Protein AF-A6G6G9-F1 (afdb_monomer_lite)

pLDDT: mean 88.29, std 9.62, range [44.59, 98.0]

Radius of gyration: 18.24 Å; chains: 1; bounding box: 46×39×51 Å

Secondary structure (DSSP, 8-state):
---HHHHHHHHHHHHHHT--HHHHHHHHHHHHHHH-GGGGGGGT-TTSHHHHHHHHHHHHHHHHHHHHHHHHHHHHH--TT--HHHHHHHHHHHHHHT-S--SS-TTSGGGGGGHHHHHHHHHHHH--TTS-----HHHHHHHHHHGGG--TTTHHHHHHHHHHHHHHHHHHHHS-HHHHHHHHHHHHHS--SSS---TT-PPPPPPHHHHHHH----EEEEEEETTEEEEEETTS-EEEE-TTS-EEEPPP-

Foldseek 3Di:
DQFPLVVLLVVLLVVLQVFDLLVLLLLQLVLLLVQQQQQCVLVVTSPHPLSSLLSSLLSSLLSVLSNVVVVLLVLLCDPPPDDLLLNLLSLLLSLALSACDALQHCPRGRCLSCLLSSLSSLQSSQQDLQLARPDPVQSLLVSLSSLSSPHPSSQVVSLVLSQQSSQSSNLSSVDDPVQSVVQSSCCRRPRDNHNDPGPDRDGHHDDPVRSVSSHRADKYFNDRPPLKTWIAGPVGWIWIQDNVRDIDTDDDD

Sequence (253 aa):
MRWTLFQRVMQKLVEIRELDPRRDATTYAEQLLARCPALFAELGGATALPAQLAARAIAEDHLREICGLAEHVVALQDRTGHPSNEYLVRLLALAYFSSDHNVVADDAPAGYGMVDDCMTVIAVERLDAAGRLPCTDETMHRVRYMSLALSEDTRPKVERILQRAAGFARACAEASEQSLERVTLELIEGPPERFPLPNGIPLAPIDSDTLHHLSLPPARLLEAEAGALTIAFDDGITLRRSPTGELSERAQA

Organism: NCBI:txid391625

Structure (mmCIF, N/CA/C/O backbone):
data_AF-A6G6G9-F1
#
_entry.id   AF-A6G6G9-F1
#
loop_
_atom_site.group_PDB
_atom_site.id
_atom_site.type_symbol
_atom_site.label_atom_id
_atom_site.label_alt_id
_atom_site.label_comp_id
_atom_site.label_asym_id
_atom_site.label_entity_id
_atom_site.label_seq_id
_atom_site.pdbx_PDB_ins_code
_atom_site.Cartn_x
_atom_site.Cartn_y
_atom_site.Cartn_z
_atom_site.occupancy
_atom_site.B_iso_or_equiv
_atom_site.auth_seq_id
_atom_site.auth_comp_id
_atom_site.auth_asym_id
_atom_site.auth_atom_id
_atom_site.pdbx_PDB_model_num
ATOM 1 N N . MET A 1 1 ? -27.655 13.087 10.985 1.00 46.31 1 MET A N 1
ATOM 2 C CA . MET A 1 1 ? -26.235 13.487 11.083 1.00 46.31 1 MET A CA 1
ATOM 3 C C . MET A 1 1 ? -25.505 12.877 9.900 1.00 46.31 1 MET A C 1
ATOM 5 O O . MET A 1 1 ? -25.656 11.681 9.700 1.00 46.31 1 MET A O 1
ATOM 9 N N . ARG A 1 2 ? -24.812 13.668 9.072 1.00 59.28 2 ARG A N 1
ATOM 10 C CA . ARG A 1 2 ? -23.900 13.121 8.054 1.00 59.28 2 ARG A CA 1
ATOM 11 C C . ARG A 1 2 ? -22.533 12.997 8.719 1.00 59.28 2 ARG A C 1
ATOM 13 O O . ARG A 1 2 ? -22.031 13.984 9.236 1.00 59.28 2 ARG A O 1
ATOM 20 N N . TRP A 1 3 ? -22.015 11.783 8.797 1.00 83.12 3 TRP A N 1
ATOM 21 C CA . TRP A 1 3 ? -20.735 11.483 9.427 1.00 83.12 3 TRP A CA 1
ATOM 22 C C . TRP A 1 3 ? -19.582 11.891 8.497 1.00 83.12 3 TRP A C 1
ATOM 24 O O . TRP A 1 3 ? -19.449 11.330 7.408 1.00 83.12 3 TRP A O 1
ATOM 34 N N . THR A 1 4 ? -18.784 12.879 8.915 1.00 88.00 4 THR A N 1
ATOM 35 C CA . THR A 1 4 ? -17.757 13.559 8.102 1.00 88.00 4 THR A CA 1
ATOM 36 C C . THR A 1 4 ? -16.737 12.594 7.505 1.00 88.00 4 THR A C 1
ATOM 38 O O . THR A 1 4 ? -16.442 12.684 6.314 1.00 88.00 4 THR A O 1
ATOM 41 N N . LEU A 1 5 ? -16.241 11.642 8.306 1.00 89.62 5 LEU A N 1
ATOM 42 C CA . LEU A 1 5 ? -15.275 10.630 7.864 1.00 89.62 5 LEU A CA 1
ATOM 43 C C . LEU A 1 5 ? -15.757 9.892 6.613 1.00 89.62 5 LEU A C 1
ATOM 45 O O . LEU A 1 5 ? -15.087 9.895 5.584 1.00 89.62 5 LEU A O 1
ATOM 49 N N . PHE A 1 6 ? -16.955 9.316 6.667 1.00 90.62 6 PHE A N 1
ATOM 50 C CA . PHE A 1 6 ? -17.470 8.521 5.557 1.00 90.62 6 PHE A CA 1
ATOM 51 C C . PHE A 1 6 ? -17.765 9.372 4.319 1.00 90.62 6 PHE A C 1
ATOM 53 O O . PHE A 1 6 ? -17.632 8.877 3.206 1.00 90.62 6 PHE A O 1
ATOM 60 N N . GLN A 1 7 ? -18.102 10.657 4.474 1.00 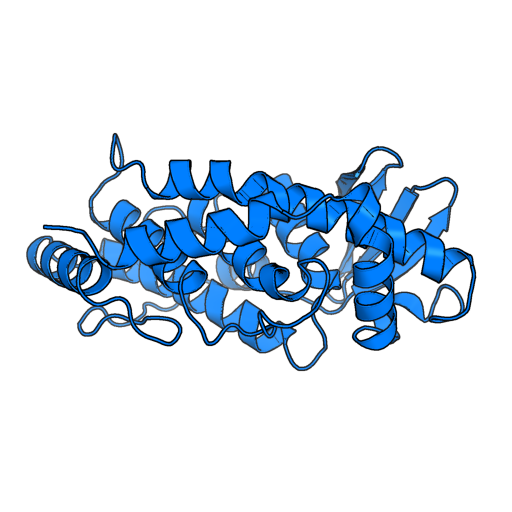89.50 7 GLN A N 1
ATOM 61 C CA . GLN A 1 7 ? -18.226 11.553 3.321 1.00 89.50 7 GLN A CA 1
ATOM 62 C C . GLN A 1 7 ? -16.888 11.742 2.600 1.00 89.50 7 GLN A C 1
ATOM 64 O O . GLN A 1 7 ? -16.855 11.652 1.374 1.00 89.50 7 GLN A O 1
ATOM 69 N N . ARG A 1 8 ? -15.796 11.955 3.348 1.00 90.69 8 ARG A N 1
ATOM 70 C CA . ARG A 1 8 ? -14.448 12.091 2.775 1.00 90.69 8 ARG A CA 1
ATOM 71 C C . ARG A 1 8 ? -13.971 10.789 2.131 1.00 90.69 8 ARG A C 1
ATOM 73 O O . ARG A 1 8 ? -13.497 10.808 1.001 1.00 90.69 8 ARG A O 1
ATOM 80 N N . VAL A 1 9 ? -14.188 9.653 2.796 1.00 91.94 9 VAL A N 1
ATOM 81 C CA . VAL A 1 9 ? -13.896 8.321 2.236 1.00 91.94 9 VAL A CA 1
ATOM 82 C C . VAL A 1 9 ? -14.631 8.118 0.907 1.00 91.94 9 VAL A C 1
ATOM 84 O O . VAL A 1 9 ? -14.021 7.723 -0.081 1.00 91.94 9 VAL A O 1
ATOM 87 N N . MET A 1 10 ? -15.930 8.430 0.851 1.00 91.06 10 MET A N 1
ATOM 88 C CA . MET A 1 10 ? -16.710 8.303 -0.383 1.00 91.06 10 MET A CA 1
ATOM 89 C C . MET A 1 10 ? -16.208 9.224 -1.496 1.00 91.06 10 MET A C 1
ATOM 91 O O . MET A 1 10 ? -16.237 8.819 -2.654 1.00 91.06 10 MET A O 1
ATOM 95 N N . GLN A 1 11 ? -15.749 10.433 -1.167 1.00 90.06 11 GLN A N 1
ATOM 96 C CA . GLN A 1 11 ? -15.163 11.348 -2.145 1.00 90.06 11 GLN A CA 1
ATOM 97 C C . GLN A 1 11 ? -13.888 10.760 -2.761 1.00 90.06 11 GLN A C 1
ATOM 99 O O . GLN A 1 11 ? -13.782 10.705 -3.982 1.00 90.06 11 GLN A O 1
ATOM 104 N N . LYS A 1 12 ? -12.984 10.221 -1.939 1.00 89.56 12 LYS A N 1
ATOM 105 C CA . LYS A 1 12 ? -11.749 9.601 -2.431 1.00 89.56 12 LYS A CA 1
ATOM 106 C C . LYS A 1 12 ? -11.998 8.319 -3.234 1.00 89.56 12 LYS A C 1
ATOM 108 O O . LYS A 1 12 ? -11.351 8.069 -4.245 1.00 89.56 12 LYS A O 1
ATOM 113 N N . LEU A 1 13 ? -13.011 7.533 -2.860 1.00 91.56 13 LEU A N 1
ATOM 114 C CA . LEU A 1 13 ? -13.438 6.373 -3.653 1.00 91.56 13 LEU A CA 1
ATOM 115 C C . LEU A 1 13 ? -13.973 6.752 -5.045 1.00 91.56 1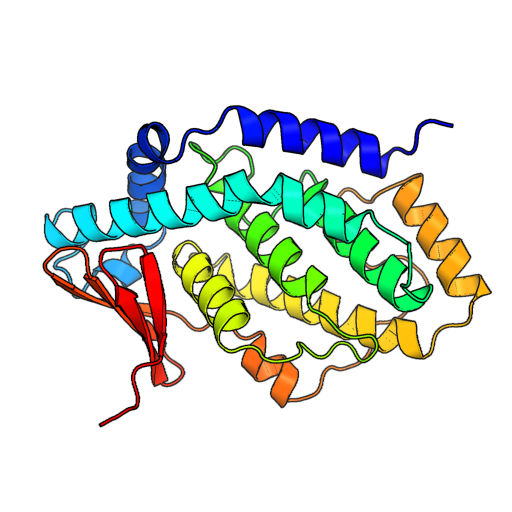3 LEU A C 1
ATOM 117 O O . LEU A 1 13 ? -13.901 5.928 -5.955 1.00 91.56 13 LEU A O 1
ATOM 121 N N . VAL A 1 14 ? -14.528 7.956 -5.233 1.00 90.06 14 VAL A N 1
ATOM 122 C CA . VAL A 1 14 ? -14.935 8.424 -6.570 1.00 90.06 14 VAL A CA 1
ATOM 123 C C . VAL A 1 14 ? -13.713 8.618 -7.461 1.00 90.06 14 VAL A C 1
ATOM 1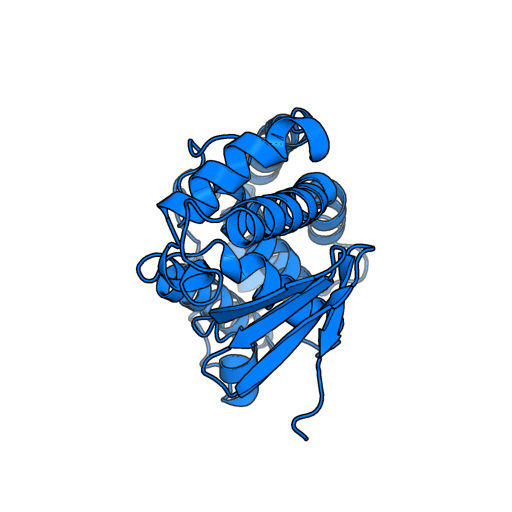25 O O . VAL A 1 14 ? -13.749 8.200 -8.611 1.00 90.06 14 VAL A O 1
ATOM 128 N N . GLU A 1 15 ? -12.624 9.169 -6.930 1.00 86.12 15 GLU A N 1
ATOM 129 C CA . GLU A 1 15 ? -11.377 9.365 -7.681 1.00 86.12 15 GLU A CA 1
ATOM 130 C C . GLU A 1 15 ? -10.770 8.028 -8.126 1.00 86.12 15 GLU A C 1
ATOM 132 O O . GLU A 1 15 ? -10.376 7.883 -9.281 1.00 86.12 15 GLU A O 1
ATOM 137 N N . ILE A 1 16 ? -10.791 7.014 -7.253 1.00 90.62 16 ILE A N 1
ATOM 138 C CA . ILE A 1 16 ? -10.321 5.655 -7.575 1.00 90.62 16 ILE A CA 1
ATOM 139 C C . ILE A 1 16 ? -11.123 5.024 -8.717 1.00 90.62 16 ILE A C 1
ATOM 141 O O . ILE A 1 16 ? -10.557 4.332 -9.558 1.00 90.62 16 ILE A O 1
ATOM 145 N N . ARG A 1 17 ? -12.440 5.255 -8.777 1.00 89.44 17 ARG A N 1
ATOM 146 C CA . ARG A 1 17 ? -13.310 4.668 -9.814 1.00 89.44 17 ARG A CA 1
ATOM 147 C C . ARG A 1 17 ? -13.003 5.157 -11.224 1.00 89.44 17 ARG A C 1
ATOM 149 O O . ARG A 1 17 ? -13.369 4.479 -12.179 1.00 89.44 17 ARG A O 1
ATOM 156 N N . GLU A 1 18 ? -12.374 6.319 -11.351 1.00 90.69 18 GLU A N 1
ATOM 157 C CA . GLU A 1 18 ? -11.985 6.879 -12.644 1.00 90.69 18 GLU A CA 1
ATOM 158 C C . GLU A 1 18 ? -10.671 6.278 -13.171 1.00 90.69 18 GLU A C 1
ATOM 160 O O . GLU A 1 18 ? -10.333 6.480 -14.343 1.00 90.69 18 GLU A O 1
ATOM 165 N N . LEU A 1 19 ? -9.938 5.531 -12.335 1.00 93.31 19 LEU A N 1
ATOM 166 C CA . LEU A 1 19 ? -8.712 4.840 -12.722 1.00 93.31 19 LEU A CA 1
ATOM 167 C C . LEU A 1 19 ? -9.024 3.596 -13.564 1.00 93.31 19 LEU A C 1
ATOM 169 O O . LEU A 1 19 ? -9.936 2.822 -13.279 1.00 93.31 19 LEU A O 1
ATOM 173 N N . ASP A 1 20 ? -8.214 3.381 -14.595 1.00 95.75 20 ASP A N 1
ATOM 174 C CA . ASP A 1 20 ? -8.197 2.163 -15.398 1.00 95.75 20 ASP A CA 1
ATOM 175 C C . ASP A 1 20 ? -6.777 1.577 -15.354 1.00 95.75 20 ASP A C 1
ATOM 177 O O . ASP A 1 20 ? -5.847 2.190 -15.893 1.00 95.75 20 ASP A O 1
ATOM 181 N N . PRO A 1 21 ? -6.579 0.383 -14.758 1.00 95.81 21 PRO A N 1
ATOM 182 C CA . PRO A 1 21 ? -5.247 -0.188 -14.589 1.00 95.81 21 PRO A CA 1
ATOM 183 C C . PRO A 1 21 ? -4.446 -0.323 -15.883 1.00 95.81 21 PRO A C 1
ATOM 185 O O . PRO A 1 21 ? -3.233 -0.155 -15.872 1.00 95.81 21 PRO A O 1
ATOM 188 N N . ARG A 1 22 ? -5.093 -0.601 -17.020 1.00 94.94 22 ARG A N 1
ATOM 189 C CA . ARG A 1 22 ? -4.387 -0.799 -18.295 1.00 94.94 22 ARG A CA 1
ATOM 190 C C . ARG A 1 22 ? -4.022 0.521 -18.955 1.00 94.94 22 ARG A C 1
ATOM 192 O O . ARG A 1 22 ? -2.932 0.629 -19.520 1.00 94.94 22 ARG A O 1
ATOM 199 N N . ARG A 1 23 ? -4.941 1.488 -18.925 1.00 96.00 23 ARG A N 1
ATOM 200 C CA . ARG A 1 23 ? -4.757 2.834 -19.477 1.00 96.00 23 ARG A CA 1
ATOM 201 C C . ARG A 1 23 ? -3.703 3.602 -18.685 1.00 96.00 23 ARG A C 1
ATOM 203 O O . ARG A 1 23 ? -2.824 4.214 -19.285 1.00 96.00 23 ARG A O 1
ATOM 210 N N . ASP A 1 24 ? -3.784 3.534 -17.361 1.00 97.12 24 ASP A N 1
ATOM 211 C CA . ASP A 1 24 ? -3.040 4.412 -16.458 1.00 97.12 24 ASP A CA 1
ATOM 212 C C . ASP A 1 24 ? -1.672 3.828 -16.052 1.00 97.12 24 ASP A C 1
ATOM 214 O O . ASP A 1 24 ? -0.773 4.576 -15.659 1.00 97.12 24 ASP A O 1
ATOM 218 N N . ALA A 1 25 ? -1.450 2.517 -16.246 1.00 97.38 25 ALA A N 1
ATOM 219 C CA . ALA A 1 25 ? -0.184 1.850 -15.921 1.00 97.38 25 ALA A CA 1
ATOM 220 C C . ALA A 1 25 ? 1.044 2.481 -16.585 1.00 97.38 25 ALA A C 1
ATOM 222 O O . ALA A 1 25 ? 2.115 2.476 -15.986 1.00 97.38 25 ALA A O 1
ATOM 223 N N . THR A 1 26 ? 0.931 3.026 -17.801 1.00 97.44 26 THR A N 1
ATOM 224 C CA . THR A 1 26 ? 2.079 3.667 -18.464 1.00 97.44 26 THR A CA 1
ATOM 225 C C . THR A 1 26 ? 2.544 4.902 -17.695 1.00 97.44 26 THR A C 1
ATOM 227 O O . THR A 1 26 ? 3.723 5.009 -17.369 1.00 97.44 26 THR A O 1
ATOM 230 N N . THR A 1 27 ? 1.625 5.803 -17.345 1.00 97.38 27 THR A N 1
ATOM 231 C CA . THR A 1 27 ? 1.954 7.027 -16.602 1.00 97.38 27 THR A CA 1
ATOM 232 C C . THR A 1 27 ? 2.422 6.714 -15.184 1.00 97.38 27 THR A C 1
ATOM 234 O O . THR A 1 27 ? 3.376 7.323 -14.700 1.00 97.38 27 THR A O 1
ATOM 237 N N . TYR A 1 28 ? 1.812 5.725 -14.529 1.00 97.75 28 TYR A N 1
ATOM 238 C CA . TYR A 1 28 ? 2.294 5.242 -13.238 1.00 97.75 28 TYR A CA 1
ATOM 239 C C . TYR A 1 28 ? 3.725 4.686 -13.365 1.00 97.75 28 TYR A C 1
ATOM 241 O O . TYR A 1 28 ? 4.594 5.020 -12.559 1.00 97.75 28 TYR A O 1
ATOM 249 N N . ALA A 1 29 ? 4.008 3.853 -14.372 1.00 97.69 29 ALA A N 1
ATOM 250 C CA . ALA A 1 29 ? 5.327 3.250 -14.569 1.00 97.69 29 ALA A CA 1
ATOM 251 C C . ALA A 1 29 ? 6.426 4.298 -14.792 1.00 97.69 29 ALA A C 1
ATOM 253 O O . ALA A 1 29 ? 7.537 4.136 -14.290 1.00 97.69 29 ALA A O 1
ATOM 254 N N . GLU A 1 30 ? 6.117 5.394 -15.486 1.00 96.88 30 GLU A N 1
ATOM 255 C CA . GLU A 1 30 ? 7.025 6.537 -15.627 1.00 96.88 30 GLU A CA 1
ATOM 256 C C . GLU A 1 30 ? 7.368 7.161 -14.267 1.00 96.88 30 GLU A C 1
ATOM 258 O O . GLU A 1 30 ? 8.541 7.429 -13.997 1.00 96.88 30 GLU A O 1
ATOM 263 N N . GLN A 1 31 ? 6.377 7.333 -13.379 1.00 96.12 31 GLN A N 1
ATOM 264 C CA . GLN A 1 31 ? 6.630 7.794 -12.009 1.00 96.12 31 GLN A CA 1
ATOM 265 C C . GLN A 1 31 ? 7.499 6.801 -11.242 1.00 96.12 31 GLN A C 1
ATOM 267 O O . GLN A 1 31 ? 8.466 7.204 -10.599 1.00 96.12 31 GLN A O 1
ATOM 272 N N . LEU A 1 32 ? 7.200 5.506 -11.345 1.00 96.44 32 LEU A N 1
ATOM 273 C CA . LEU A 1 32 ? 7.948 4.452 -10.668 1.00 96.44 32 LEU A CA 1
ATOM 274 C C . LEU A 1 32 ? 9.430 4.446 -11.084 1.00 96.44 32 LEU A C 1
ATOM 276 O O . LEU A 1 32 ? 10.311 4.445 -10.225 1.00 96.44 32 LEU A O 1
ATOM 280 N N . LEU A 1 33 ? 9.710 4.516 -12.388 1.00 96.88 33 LEU A N 1
ATOM 281 C CA . LEU A 1 33 ? 11.070 4.580 -12.936 1.00 96.88 33 LEU A CA 1
ATOM 282 C C . LEU A 1 33 ? 11.814 5.850 -12.498 1.00 96.88 33 LEU A C 1
ATOM 284 O O . LEU A 1 33 ? 13.005 5.791 -12.193 1.00 96.88 33 LEU A O 1
ATOM 288 N N . ALA A 1 34 ? 11.120 6.991 -12.455 1.00 95.19 34 ALA A N 1
ATOM 289 C CA . ALA A 1 34 ? 11.708 8.271 -12.069 1.00 95.19 34 ALA A CA 1
ATOM 290 C C . ALA A 1 34 ? 11.986 8.370 -10.559 1.00 95.19 34 ALA A C 1
ATOM 292 O O . ALA A 1 34 ? 13.002 8.933 -10.149 1.00 95.19 34 ALA A O 1
ATOM 293 N N . ARG A 1 35 ? 11.084 7.844 -9.725 1.00 94.38 35 ARG A N 1
ATOM 294 C CA . ARG A 1 35 ? 11.139 7.953 -8.257 1.00 94.38 35 ARG A CA 1
ATOM 295 C C . ARG A 1 35 ? 11.967 6.852 -7.604 1.00 94.38 35 ARG A C 1
ATOM 297 O O . ARG A 1 35 ? 12.528 7.086 -6.535 1.00 94.38 35 ARG A O 1
ATOM 304 N N . CYS A 1 36 ? 12.049 5.680 -8.232 1.00 95.69 36 CYS A N 1
ATOM 305 C CA . CYS A 1 36 ? 12.714 4.499 -7.684 1.00 95.69 36 CYS A CA 1
ATOM 306 C C . CYS A 1 36 ? 13.807 3.951 -8.626 1.00 95.69 36 CYS A C 1
ATOM 308 O O . CYS A 1 36 ? 13.802 2.760 -8.933 1.00 95.69 36 CYS A O 1
ATOM 310 N N . PRO A 1 37 ? 14.781 4.761 -9.087 1.00 95.94 37 PRO A N 1
ATOM 311 C CA . PRO A 1 37 ? 15.770 4.313 -10.072 1.00 95.94 37 PRO A CA 1
ATOM 312 C C . PRO A 1 37 ? 16.639 3.147 -9.575 1.00 95.94 37 PRO A C 1
ATOM 314 O O . PRO A 1 37 ? 17.007 2.277 -10.363 1.00 95.94 37 PRO A O 1
ATOM 317 N N . ALA A 1 38 ? 16.927 3.092 -8.269 1.00 95.38 38 ALA A N 1
ATOM 318 C CA . ALA A 1 38 ? 17.706 2.017 -7.655 1.00 95.38 38 ALA A CA 1
ATOM 319 C C . ALA A 1 38 ? 17.039 0.635 -7.794 1.00 95.38 38 ALA A C 1
ATOM 321 O O . ALA A 1 38 ? 17.741 -0.361 -7.956 1.00 95.38 38 ALA A O 1
ATOM 322 N N . LEU A 1 39 ? 15.700 0.576 -7.815 1.00 96.81 39 LEU A N 1
ATOM 323 C CA . LEU A 1 39 ? 14.947 -0.672 -7.980 1.00 96.81 39 LEU A CA 1
ATOM 324 C C . LEU A 1 39 ? 15.263 -1.361 -9.317 1.00 96.81 39 LEU A C 1
ATOM 326 O O . LEU A 1 39 ? 15.293 -2.587 -9.391 1.00 96.81 39 LEU A O 1
ATOM 330 N N . PHE A 1 40 ? 15.516 -0.571 -10.363 1.00 97.44 40 PHE A N 1
ATOM 331 C CA . PHE A 1 40 ? 15.707 -1.036 -11.741 1.00 97.44 40 PHE A CA 1
ATOM 332 C C . PHE A 1 40 ? 17.176 -1.100 -12.173 1.00 97.44 40 PHE A C 1
ATOM 334 O O . PHE A 1 40 ? 17.452 -1.384 -13.340 1.00 97.44 40 PHE A O 1
ATOM 341 N N . ALA A 1 41 ? 18.123 -0.808 -11.276 1.00 96.56 41 ALA A N 1
ATOM 342 C CA . ALA A 1 41 ? 19.538 -0.681 -11.621 1.00 96.56 41 ALA A CA 1
ATOM 343 C C . ALA A 1 41 ? 20.101 -1.955 -12.279 1.00 96.56 41 ALA A C 1
ATOM 345 O O . ALA A 1 41 ? 20.733 -1.876 -13.332 1.00 96.56 41 ALA A O 1
ATOM 346 N N . GLU A 1 42 ? 19.782 -3.124 -11.721 1.00 96.50 42 GLU A N 1
ATOM 347 C CA . GLU A 1 42 ? 20.238 -4.432 -12.220 1.00 96.50 42 GLU A CA 1
ATOM 348 C C . GLU A 1 42 ? 19.611 -4.817 -13.573 1.00 96.50 42 GLU A C 1
ATOM 350 O O . GLU A 1 42 ? 20.173 -5.608 -14.326 1.00 96.50 42 GLU A O 1
ATOM 355 N N . LEU A 1 43 ? 18.482 -4.202 -13.943 1.00 96.12 43 LEU A N 1
ATOM 356 C CA . LEU A 1 43 ? 17.838 -4.387 -15.248 1.00 96.12 43 LEU A CA 1
ATOM 357 C C . LEU A 1 43 ? 18.398 -3.452 -16.336 1.00 96.12 43 LEU A C 1
ATOM 359 O O . LEU A 1 43 ? 17.812 -3.336 -17.414 1.00 96.12 43 LEU A O 1
ATOM 363 N N . GLY A 1 44 ? 19.513 -2.766 -16.063 1.00 94.25 44 GLY A N 1
ATOM 364 C CA . GLY A 1 44 ? 20.119 -1.782 -16.963 1.00 94.25 44 GLY A CA 1
ATOM 365 C C . GLY A 1 44 ? 19.583 -0.356 -16.785 1.00 94.25 44 GLY A C 1
ATOM 366 O O . GLY A 1 44 ? 19.883 0.512 -17.606 1.00 94.25 44 GLY A O 1
ATOM 367 N N . GLY A 1 45 ? 18.816 -0.098 -15.720 1.00 93.00 45 GLY A N 1
ATOM 368 C CA . GLY A 1 45 ? 18.289 1.223 -15.378 1.00 93.00 45 GLY A CA 1
ATOM 369 C C . GLY A 1 45 ? 17.037 1.632 -16.161 1.00 93.00 45 GLY A C 1
ATOM 370 O O . GLY A 1 45 ? 16.514 0.897 -16.994 1.00 93.00 45 GLY A O 1
ATOM 371 N N . ALA A 1 46 ? 16.541 2.842 -15.887 1.00 90.88 46 ALA A N 1
ATOM 372 C CA . ALA A 1 46 ? 15.198 3.277 -16.282 1.00 90.88 46 ALA A CA 1
ATOM 373 C C . ALA A 1 46 ? 14.918 3.323 -17.802 1.00 90.88 46 ALA A C 1
ATOM 375 O O . ALA A 1 46 ? 13.763 3.303 -18.229 1.00 90.88 46 ALA A O 1
ATOM 376 N N . THR A 1 47 ? 15.957 3.401 -18.634 1.00 93.38 47 THR A N 1
ATOM 377 C CA . THR A 1 47 ? 15.832 3.460 -20.100 1.00 93.38 47 THR A CA 1
ATOM 378 C C . THR A 1 47 ? 15.891 2.088 -20.769 1.00 93.38 47 THR A C 1
ATOM 380 O O . THR A 1 47 ? 15.609 1.985 -21.964 1.00 93.38 47 THR A O 1
ATOM 383 N N . ALA A 1 48 ? 16.251 1.036 -20.033 1.00 96.44 48 ALA A N 1
ATOM 384 C CA . ALA A 1 48 ? 16.343 -0.310 -20.570 1.00 96.44 48 ALA A CA 1
ATOM 385 C C . ALA A 1 48 ? 14.946 -0.920 -20.767 1.00 96.44 48 ALA A C 1
ATOM 387 O O . ALA A 1 48 ? 14.067 -0.798 -19.913 1.00 96.44 48 ALA A O 1
ATOM 388 N N . LEU A 1 49 ? 14.748 -1.629 -21.884 1.00 95.50 49 LEU A N 1
ATOM 389 C CA . LEU A 1 49 ? 13.469 -2.274 -22.199 1.00 95.50 49 LEU A CA 1
ATOM 390 C C . LEU A 1 49 ? 12.984 -3.230 -21.084 1.00 95.50 49 LEU A C 1
ATOM 392 O O . LEU A 1 49 ? 11.809 -3.137 -20.727 1.00 95.50 49 LEU A O 1
ATOM 396 N N . PRO A 1 50 ? 13.828 -4.096 -20.479 1.00 96.31 50 PRO A N 1
ATOM 397 C CA . PRO A 1 50 ? 13.395 -4.946 -19.366 1.00 96.31 50 PRO A CA 1
ATOM 398 C C . PRO A 1 50 ? 12.876 -4.148 -18.164 1.00 96.31 50 PRO A C 1
ATOM 400 O O . PRO A 1 50 ? 11.849 -4.508 -17.595 1.00 96.31 50 PRO A O 1
ATOM 403 N N . ALA A 1 51 ? 13.527 -3.031 -17.818 1.00 97.00 51 ALA A N 1
ATOM 404 C CA . ALA A 1 51 ? 13.091 -2.158 -16.732 1.00 97.00 51 ALA A CA 1
ATOM 405 C C . ALA A 1 51 ? 11.734 -1.502 -17.026 1.00 97.00 51 ALA A C 1
ATOM 407 O O . ALA A 1 51 ? 10.863 -1.487 -16.162 1.00 97.00 51 ALA A O 1
ATOM 408 N N . GLN A 1 52 ? 11.519 -1.018 -18.253 1.00 97.06 52 GLN A N 1
ATOM 409 C CA . GLN A 1 52 ? 10.247 -0.410 -18.662 1.00 97.06 52 GLN A CA 1
ATOM 410 C C . GLN A 1 52 ? 9.090 -1.416 -18.647 1.00 97.06 52 GLN A C 1
ATOM 412 O O . GLN A 1 52 ? 7.993 -1.097 -18.184 1.00 97.06 52 GLN A O 1
ATOM 417 N N . LEU A 1 53 ? 9.332 -2.644 -19.118 1.00 96.50 53 LEU A N 1
ATOM 418 C CA . LEU A 1 53 ? 8.341 -3.720 -19.076 1.00 96.50 53 LEU A CA 1
ATOM 419 C C . LEU A 1 53 ? 8.026 -4.138 -17.634 1.00 96.50 53 LEU A C 1
ATOM 421 O O . LEU A 1 53 ? 6.853 -4.290 -17.295 1.00 96.50 53 LEU A O 1
ATOM 425 N N . ALA A 1 54 ? 9.047 -4.269 -16.782 1.00 97.75 54 ALA A N 1
ATOM 426 C CA . ALA A 1 54 ? 8.871 -4.578 -15.366 1.00 97.75 54 ALA A CA 1
ATOM 427 C C . ALA A 1 54 ? 8.095 -3.475 -14.634 1.00 97.75 54 ALA A C 1
ATOM 429 O O . ALA A 1 54 ? 7.129 -3.770 -13.936 1.00 97.75 54 ALA A O 1
ATOM 430 N N . ALA A 1 55 ? 8.460 -2.208 -14.844 1.00 98.00 55 ALA A N 1
ATOM 431 C CA . ALA A 1 55 ? 7.774 -1.068 -14.245 1.00 98.00 55 ALA A CA 1
ATOM 432 C C . ALA A 1 55 ? 6.298 -1.013 -14.646 1.00 98.00 55 ALA A C 1
ATOM 434 O O . ALA A 1 55 ? 5.446 -0.770 -13.798 1.00 98.00 55 ALA A O 1
ATOM 435 N N . ARG A 1 56 ? 5.983 -1.291 -15.918 1.00 97.25 56 ARG A N 1
ATOM 436 C CA . ARG A 1 56 ? 4.598 -1.355 -16.394 1.00 97.25 56 ARG A CA 1
ATOM 437 C C . ARG A 1 56 ? 3.812 -2.504 -15.766 1.00 97.25 56 ARG A C 1
ATOM 439 O O . ARG A 1 56 ? 2.660 -2.295 -15.409 1.00 97.25 56 ARG A O 1
ATOM 446 N N . ALA A 1 57 ? 4.415 -3.684 -15.619 1.00 97.25 57 ALA A N 1
ATOM 447 C CA . ALA A 1 57 ? 3.764 -4.814 -14.958 1.00 97.25 57 ALA A CA 1
ATOM 448 C C . ALA A 1 57 ? 3.469 -4.509 -13.479 1.00 97.25 57 ALA A C 1
ATOM 450 O O . ALA A 1 57 ? 2.343 -4.714 -13.035 1.00 97.25 57 ALA A O 1
ATOM 451 N N . ILE A 1 58 ? 4.444 -3.942 -12.756 1.00 98.00 58 ILE A N 1
ATOM 452 C CA . ILE A 1 58 ? 4.277 -3.503 -11.361 1.00 98.00 58 ILE A CA 1
ATOM 453 C C . ILE A 1 58 ? 3.173 -2.449 -11.260 1.00 98.00 58 ILE A C 1
ATOM 455 O O . ILE A 1 58 ? 2.278 -2.569 -10.432 1.00 98.00 58 ILE A O 1
ATOM 459 N N . ALA A 1 59 ? 3.204 -1.440 -12.130 1.00 97.88 59 ALA A N 1
ATOM 460 C CA . ALA A 1 59 ? 2.203 -0.383 -12.167 1.00 97.88 59 ALA A CA 1
ATOM 461 C C . ALA A 1 59 ? 0.785 -0.921 -12.403 1.00 97.88 59 ALA A C 1
ATOM 463 O O . ALA A 1 59 ? -0.148 -0.511 -11.719 1.00 97.88 59 ALA A O 1
ATOM 464 N N . GLU A 1 60 ? 0.616 -1.846 -13.351 1.00 97.31 60 GLU A N 1
ATOM 465 C CA . GLU A 1 60 ? -0.687 -2.452 -13.629 1.00 97.31 60 GLU A CA 1
ATOM 466 C C . GLU A 1 60 ? -1.189 -3.267 -12.431 1.00 97.31 60 GLU A C 1
ATOM 468 O O . GLU A 1 60 ? -2.355 -3.149 -12.062 1.00 97.31 60 GLU A O 1
ATOM 473 N N . ASP A 1 61 ? -0.319 -4.054 -11.794 1.00 97.31 61 ASP A N 1
ATOM 474 C CA . ASP A 1 61 ? -0.670 -4.834 -10.605 1.00 97.31 61 ASP A CA 1
ATOM 475 C C . ASP A 1 61 ? -1.055 -3.919 -9.429 1.00 97.31 61 ASP A C 1
ATOM 477 O O . ASP A 1 61 ? -2.111 -4.112 -8.828 1.00 97.31 61 ASP A O 1
ATOM 481 N N . HIS A 1 62 ? -0.274 -2.867 -9.163 1.00 97.56 62 HIS A N 1
ATOM 482 C CA . HIS A 1 62 ? -0.581 -1.884 -8.119 1.00 97.56 62 HIS A CA 1
ATOM 483 C C . HIS A 1 62 ? -1.910 -1.177 -8.374 1.00 97.56 62 HIS A C 1
ATOM 485 O O . HIS A 1 62 ? -2.705 -0.996 -7.455 1.00 97.56 62 HIS A O 1
ATOM 491 N N . LEU A 1 63 ? -2.184 -0.796 -9.624 1.00 97.06 63 LEU A N 1
ATOM 492 C CA . LEU A 1 63 ? -3.443 -0.148 -9.968 1.00 97.06 63 LEU A CA 1
ATOM 493 C C . LEU A 1 63 ? -4.641 -1.077 -9.798 1.00 97.06 63 LEU A C 1
ATOM 495 O O . LEU A 1 63 ? -5.708 -0.593 -9.429 1.00 97.06 63 LEU A O 1
ATOM 499 N N . ARG A 1 64 ? -4.494 -2.390 -10.021 1.00 96.00 64 ARG A N 1
ATOM 500 C CA . ARG A 1 64 ? -5.573 -3.344 -9.719 1.00 96.00 64 ARG A CA 1
ATOM 501 C C . ARG A 1 64 ? -5.876 -3.393 -8.223 1.00 96.00 64 ARG A C 1
ATOM 503 O O . ARG A 1 64 ? -7.050 -3.350 -7.871 1.00 96.00 64 ARG A O 1
ATOM 510 N N . GLU A 1 65 ? -4.854 -3.408 -7.371 1.00 94.94 65 GLU A N 1
ATOM 511 C CA . GLU A 1 65 ? -5.031 -3.346 -5.911 1.00 94.94 65 GLU A CA 1
ATOM 512 C C . GLU A 1 65 ? -5.682 -2.019 -5.479 1.00 94.94 65 GLU A C 1
ATOM 514 O O . GLU A 1 65 ? -6.656 -2.013 -4.728 1.00 94.94 65 GLU A O 1
ATOM 519 N N . ILE A 1 66 ? -5.227 -0.885 -6.029 1.00 95.19 66 ILE A N 1
ATOM 520 C CA . ILE A 1 66 ? -5.809 0.441 -5.757 1.00 95.19 66 ILE A CA 1
ATOM 521 C C . ILE A 1 66 ? -7.279 0.495 -6.194 1.00 95.19 66 ILE A C 1
ATOM 523 O O . ILE A 1 66 ? -8.132 0.941 -5.431 1.00 95.19 66 ILE A O 1
ATOM 527 N N . CYS A 1 67 ? -7.610 -0.005 -7.388 1.00 94.62 67 CYS A N 1
ATOM 528 C CA . CYS A 1 67 ? -8.996 -0.079 -7.861 1.00 94.62 67 CYS A CA 1
ATOM 529 C C . CYS A 1 67 ? -9.861 -1.013 -6.995 1.00 94.62 67 CYS A C 1
ATOM 531 O O . CYS A 1 67 ? -11.066 -0.792 -6.865 1.00 94.62 67 CYS A O 1
ATOM 533 N N . GLY A 1 68 ? -9.249 -2.027 -6.377 1.00 92.88 68 GLY A N 1
ATOM 534 C CA . GLY A 1 68 ? -9.882 -2.938 -5.423 1.00 92.88 68 GLY A CA 1
ATOM 535 C C . GLY A 1 68 ? -10.165 -2.324 -4.047 1.00 92.88 68 GLY A C 1
ATOM 536 O O . GLY A 1 68 ? -10.919 -2.907 -3.267 1.00 92.88 68 GLY A O 1
ATOM 537 N N . LEU A 1 69 ? -9.648 -1.126 -3.735 1.00 91.25 69 LEU A N 1
ATOM 538 C CA . LEU A 1 69 ? -9.791 -0.516 -2.404 1.00 91.25 69 LEU A CA 1
ATOM 539 C C . LEU A 1 69 ? -11.232 -0.309 -1.953 1.00 91.25 69 LEU A C 1
ATOM 541 O O . LEU A 1 69 ? -11.490 -0.285 -0.752 1.00 91.25 69 LEU A O 1
ATOM 545 N N . ALA A 1 70 ? -12.181 -0.177 -2.880 1.00 89.62 70 ALA A N 1
ATOM 546 C CA . ALA A 1 70 ? -13.590 -0.063 -2.525 1.00 89.62 70 ALA A CA 1
ATOM 547 C C . ALA A 1 70 ? -14.077 -1.263 -1.691 1.00 89.62 70 ALA A C 1
ATOM 549 O O . ALA A 1 70 ? -14.851 -1.073 -0.754 1.00 89.62 70 ALA A O 1
ATOM 550 N N . GLU A 1 71 ? -13.606 -2.476 -1.989 1.00 90.50 71 GLU A N 1
ATOM 551 C CA . GLU A 1 71 ? -13.982 -3.690 -1.255 1.00 90.50 71 GLU A CA 1
ATOM 552 C C . GLU A 1 71 ? -13.368 -3.703 0.148 1.00 90.50 71 GLU A C 1
ATOM 554 O O . GLU A 1 71 ? -14.071 -3.940 1.133 1.00 90.50 71 GLU A O 1
ATOM 559 N N . HIS A 1 72 ? -12.088 -3.340 0.253 1.00 90.00 72 HIS A N 1
ATOM 560 C CA . HIS A 1 72 ? -11.386 -3.206 1.530 1.00 90.00 72 HIS A CA 1
ATOM 561 C C . HIS A 1 72 ? -12.022 -2.135 2.427 1.00 90.00 72 HIS A C 1
ATOM 563 O O . HIS A 1 72 ? -12.255 -2.351 3.615 1.00 90.00 72 HIS A O 1
ATOM 569 N N . VAL A 1 73 ? -12.395 -0.987 1.856 1.00 89.44 73 VAL A N 1
ATOM 570 C CA . VAL A 1 73 ? -13.090 0.078 2.588 1.00 89.44 73 VAL A CA 1
ATOM 571 C C . VAL A 1 73 ? -14.445 -0.399 3.108 1.00 89.44 73 VAL A C 1
ATOM 573 O O . VAL A 1 73 ? -14.773 -0.119 4.261 1.00 89.44 73 VAL A O 1
ATOM 576 N N . VAL A 1 74 ? -15.221 -1.139 2.311 1.00 87.81 74 VAL A N 1
ATOM 577 C CA . VAL A 1 74 ? -16.491 -1.726 2.775 1.00 87.81 74 VAL A CA 1
ATOM 578 C C . VAL A 1 74 ? -16.249 -2.694 3.937 1.00 87.81 74 VAL A C 1
ATOM 580 O O . VAL A 1 74 ? -16.962 -2.621 4.938 1.00 87.81 74 VAL A O 1
ATOM 583 N N . ALA A 1 75 ? -15.217 -3.536 3.858 1.00 85.56 75 ALA A N 1
ATOM 584 C CA . ALA A 1 75 ? -14.851 -4.446 4.944 1.00 85.56 75 ALA A CA 1
ATOM 585 C C . ALA A 1 75 ? -14.429 -3.702 6.228 1.00 85.56 75 ALA A C 1
ATOM 587 O O . ALA A 1 75 ? -14.760 -4.133 7.332 1.00 85.56 75 ALA A O 1
ATOM 588 N N . LEU A 1 76 ? -13.734 -2.567 6.111 1.00 86.31 76 LEU A N 1
ATOM 589 C CA . LEU A 1 76 ? -13.370 -1.723 7.256 1.00 86.31 76 LEU A CA 1
ATOM 590 C C . LEU A 1 76 ? -14.577 -0.994 7.873 1.00 86.31 76 LEU A C 1
ATOM 592 O O . LEU A 1 76 ? -14.588 -0.746 9.078 1.00 86.31 76 LEU A O 1
ATOM 596 N N . GLN A 1 77 ? -15.576 -0.635 7.062 1.00 86.75 77 GLN A N 1
ATOM 597 C CA . GLN A 1 77 ? -16.808 0.020 7.518 1.00 86.75 77 GLN A CA 1
ATOM 598 C C . GLN A 1 77 ? -17.762 -0.940 8.236 1.00 86.75 77 GLN A C 1
ATOM 600 O O . GLN A 1 77 ? -18.583 -0.488 9.040 1.00 86.75 77 GLN A O 1
ATOM 605 N N . ASP A 1 78 ? -17.680 -2.242 7.954 1.00 83.94 78 ASP A N 1
ATOM 606 C CA . ASP A 1 78 ? -18.535 -3.226 8.603 1.00 83.94 78 ASP A CA 1
ATOM 607 C C . ASP A 1 78 ? -18.161 -3.388 10.081 1.00 83.94 78 ASP A C 1
ATOM 609 O O . ASP A 1 78 ? -17.073 -3.827 10.454 1.00 83.94 78 ASP A O 1
ATOM 613 N N . ARG A 1 79 ? -19.104 -3.020 10.947 1.00 80.31 79 ARG A N 1
ATOM 614 C CA . ARG A 1 79 ? -18.992 -3.189 12.399 1.00 80.31 79 ARG A CA 1
ATOM 615 C C . ARG A 1 79 ? -19.438 -4.584 12.849 1.00 80.31 79 ARG A C 1
ATOM 617 O O . ARG A 1 79 ? -19.194 -4.972 13.992 1.00 80.31 79 ARG A O 1
ATOM 624 N N . THR A 1 80 ? -20.152 -5.320 12.002 1.00 80.81 80 THR A N 1
ATOM 625 C CA . THR A 1 80 ? -20.822 -6.565 12.377 1.00 80.81 80 THR A CA 1
ATOM 626 C C . THR A 1 80 ? -19.799 -7.621 12.777 1.00 80.81 80 THR A C 1
ATOM 628 O O . THR A 1 80 ? -18.905 -7.956 12.014 1.00 80.81 80 THR A O 1
ATOM 631 N N . GLY A 1 81 ? -19.929 -8.163 13.990 1.00 74.88 81 GLY A N 1
ATOM 632 C CA . GLY A 1 81 ? -19.035 -9.215 14.482 1.00 74.88 81 GLY A CA 1
ATOM 633 C C . GLY A 1 81 ? -17.668 -8.736 14.980 1.00 74.88 81 GLY A C 1
ATOM 634 O O . GLY A 1 81 ? -16.901 -9.570 15.450 1.00 74.88 81 GLY A O 1
ATOM 635 N N . HIS A 1 82 ? -17.387 -7.428 14.954 1.00 80.81 82 HIS A N 1
ATOM 636 C CA . HIS A 1 82 ? -16.141 -6.860 15.470 1.00 80.81 82 HIS A CA 1
ATOM 637 C C . HIS A 1 82 ? -16.329 -6.230 16.859 1.00 80.81 82 HIS A C 1
ATOM 639 O O . HIS A 1 82 ? -17.247 -5.422 17.053 1.00 80.81 82 HIS A O 1
ATOM 645 N N . PRO A 1 83 ? -15.466 -6.544 17.842 1.00 85.31 83 PRO A N 1
ATOM 646 C CA . PRO A 1 83 ? -15.443 -5.829 19.110 1.00 85.31 83 PRO A CA 1
ATOM 647 C C . PRO A 1 83 ? -15.020 -4.356 18.927 1.00 85.31 83 PRO A C 1
ATOM 649 O O . PRO A 1 83 ? -14.385 -3.979 17.941 1.00 85.31 83 PRO A O 1
ATOM 652 N N . SER A 1 84 ? -15.386 -3.491 19.881 1.00 86.31 84 SER A N 1
ATOM 653 C CA . SER A 1 84 ? -15.223 -2.029 19.758 1.00 86.31 84 SER A CA 1
ATOM 654 C C . SER A 1 84 ? -13.777 -1.572 19.535 1.00 86.31 84 SER A C 1
ATOM 656 O O . SER A 1 84 ? -13.552 -0.588 18.834 1.00 86.31 84 SER A O 1
ATOM 658 N N . ASN A 1 85 ? -12.798 -2.273 20.112 1.00 86.88 85 ASN A N 1
ATOM 659 C CA . ASN A 1 85 ? -11.375 -1.993 19.910 1.00 86.88 85 ASN A CA 1
ATOM 660 C C . ASN A 1 85 ? -10.940 -2.280 18.464 1.00 86.88 85 ASN A C 1
ATOM 662 O O . ASN A 1 85 ? -10.291 -1.434 17.857 1.00 86.88 85 ASN A O 1
ATOM 666 N N . GLU A 1 86 ? -11.337 -3.417 17.887 1.00 85.94 86 GLU A N 1
ATOM 667 C CA . GLU A 1 86 ? -11.040 -3.753 16.488 1.00 85.94 86 GLU A CA 1
ATOM 668 C C . GLU A 1 86 ? -11.705 -2.768 15.526 1.00 85.94 86 GLU A C 1
ATOM 670 O O . GLU A 1 86 ? -11.072 -2.274 14.594 1.00 85.94 86 GLU A O 1
ATOM 675 N N . TYR A 1 87 ? -12.971 -2.426 15.775 1.00 88.44 87 TYR A N 1
ATOM 676 C CA . TYR A 1 87 ? -13.685 -1.462 14.941 1.00 88.44 87 TYR A CA 1
ATOM 677 C C . TYR A 1 87 ? -13.022 -0.077 14.970 1.00 88.44 87 TYR A C 1
ATOM 679 O O . TYR A 1 87 ? -12.886 0.570 13.933 1.00 88.44 87 TYR A O 1
ATOM 687 N N . LEU A 1 88 ? -12.538 0.364 16.133 1.00 89.38 88 LEU A N 1
ATOM 688 C CA . LEU A 1 88 ? -11.818 1.629 16.245 1.00 89.38 88 LEU A CA 1
ATOM 689 C C . LEU A 1 88 ? -10.514 1.640 15.420 1.00 89.38 88 LEU A C 1
ATOM 691 O O . LEU A 1 88 ? -10.192 2.643 14.781 1.00 89.38 88 LEU A O 1
ATOM 695 N N . VAL A 1 89 ? -9.781 0.527 15.382 1.00 88.62 89 VAL A N 1
ATOM 696 C CA . VAL A 1 89 ? -8.575 0.385 14.546 1.00 88.62 89 VAL A CA 1
ATOM 697 C C . VAL A 1 89 ? -8.921 0.463 13.057 1.00 88.62 89 VAL A C 1
ATOM 699 O O . VAL A 1 89 ? -8.222 1.129 12.295 1.00 88.62 89 VAL A O 1
ATOM 702 N N . ARG A 1 90 ? -10.039 -0.135 12.635 1.00 90.00 90 ARG A N 1
ATOM 703 C CA . ARG A 1 90 ? -10.526 -0.034 11.248 1.00 90.00 90 ARG A CA 1
ATOM 704 C C . ARG A 1 90 ? -10.878 1.405 10.866 1.00 90.00 90 ARG A C 1
ATOM 706 O O . ARG A 1 90 ? -10.500 1.871 9.792 1.00 90.00 90 ARG A O 1
ATOM 713 N N . LEU A 1 91 ? -11.526 2.145 11.769 1.00 89.94 91 LEU A N 1
ATOM 714 C CA . LEU A 1 91 ? -11.803 3.573 11.576 1.00 89.94 91 LEU A CA 1
ATOM 715 C C . LEU A 1 91 ? -10.526 4.413 11.464 1.00 89.94 91 LEU A C 1
ATOM 717 O O . LEU A 1 91 ? -10.525 5.403 10.735 1.00 89.94 91 LEU A O 1
ATOM 721 N N . LEU A 1 92 ? -9.438 4.021 12.135 1.00 88.38 92 LEU A N 1
ATOM 722 C CA . LEU A 1 92 ? -8.143 4.689 12.003 1.00 88.38 92 LEU A CA 1
ATOM 723 C C . LEU A 1 92 ? -7.604 4.604 10.567 1.00 88.38 92 LEU A C 1
ATOM 725 O O . LEU A 1 92 ? -7.142 5.613 10.033 1.00 88.38 92 LEU A O 1
ATOM 729 N N . ALA A 1 93 ? -7.694 3.433 9.930 1.00 89.75 93 ALA A N 1
ATOM 730 C CA . ALA A 1 93 ? -7.292 3.270 8.532 1.00 89.75 93 ALA A CA 1
ATOM 731 C C . ALA A 1 93 ? -8.164 4.092 7.582 1.00 89.75 93 ALA A C 1
ATOM 733 O O . ALA A 1 93 ? -7.638 4.744 6.684 1.00 89.75 93 ALA A O 1
ATOM 734 N N . LEU A 1 94 ? -9.480 4.135 7.813 1.00 91.06 94 LEU A N 1
ATOM 735 C CA . LEU A 1 94 ? -10.379 4.990 7.033 1.00 91.06 94 LEU A CA 1
ATOM 736 C C . LEU A 1 94 ? -10.055 6.477 7.212 1.00 91.06 94 LEU A C 1
ATOM 738 O O . LEU A 1 94 ? -10.116 7.241 6.250 1.00 91.06 94 LEU A O 1
ATOM 742 N N . ALA A 1 95 ? -9.700 6.890 8.430 1.00 89.06 95 ALA A N 1
ATOM 743 C CA . ALA A 1 95 ? -9.296 8.260 8.708 1.00 89.06 95 ALA A CA 1
ATOM 744 C C . ALA A 1 95 ? -7.997 8.617 7.978 1.00 89.06 95 ALA A C 1
ATOM 746 O O . ALA A 1 95 ? -7.932 9.698 7.394 1.00 89.06 95 ALA A O 1
ATOM 747 N N . TYR A 1 96 ? -7.014 7.707 7.949 1.00 88.06 96 TYR A N 1
ATOM 748 C CA . TYR A 1 96 ? -5.805 7.886 7.145 1.00 88.06 96 TYR A CA 1
ATOM 749 C C . TYR A 1 96 ? -6.121 7.995 5.658 1.00 88.06 96 TYR A C 1
ATOM 751 O O . TYR A 1 96 ? -5.773 8.996 5.052 1.00 88.06 96 TYR A O 1
ATOM 759 N N . PHE A 1 97 ? -6.870 7.035 5.116 1.00 89.00 97 PHE A N 1
ATOM 760 C CA . PHE A 1 97 ? -7.288 7.043 3.718 1.00 89.00 97 PHE A CA 1
ATOM 761 C C . PHE A 1 97 ? -7.942 8.378 3.334 1.00 89.00 97 PHE A C 1
ATOM 763 O O . PHE A 1 97 ? -7.677 8.930 2.278 1.00 89.00 97 PHE A O 1
ATOM 770 N N . SER A 1 98 ? -8.764 8.951 4.214 1.00 87.69 98 SER A N 1
ATOM 771 C CA . SER A 1 98 ? -9.457 10.222 3.971 1.00 87.69 98 SER A CA 1
ATOM 772 C C . SER A 1 98 ? -8.634 11.502 4.210 1.00 87.69 98 SER A C 1
ATOM 774 O O . SER A 1 98 ? -9.203 12.594 4.172 1.00 87.69 98 SER A O 1
ATOM 776 N N . SER A 1 99 ? -7.347 11.379 4.543 1.00 83.31 99 SER A N 1
ATOM 777 C CA . SER A 1 99 ? -6.461 12.492 4.898 1.00 83.31 99 SER A CA 1
ATOM 778 C C . SER A 1 99 ? -5.869 13.157 3.653 1.00 83.31 99 SER A C 1
ATOM 780 O O . SER A 1 99 ? -5.449 12.476 2.723 1.00 83.31 99 SER A O 1
ATOM 782 N N . ASP A 1 100 ? -5.756 14.489 3.677 1.00 71.50 100 ASP A N 1
ATOM 783 C CA . ASP A 1 100 ? -5.182 15.291 2.580 1.00 71.50 100 ASP A CA 1
ATOM 784 C C . ASP A 1 100 ? -3.634 15.287 2.568 1.00 71.50 100 ASP A C 1
ATOM 786 O O . ASP A 1 100 ? -3.000 15.859 1.684 1.00 71.50 100 ASP A O 1
ATOM 790 N N . HIS A 1 101 ? -2.999 14.711 3.597 1.00 61.47 101 HIS A N 1
ATOM 791 C CA . HIS A 1 101 ? -1.545 14.742 3.814 1.00 61.47 101 HIS A CA 1
ATOM 792 C C . HIS A 1 101 ? -0.931 13.338 3.828 1.00 61.47 101 HIS A C 1
ATOM 794 O O . HIS A 1 101 ? -0.359 12.914 4.842 1.00 61.47 101 HIS A O 1
ATOM 800 N N . ASN A 1 102 ? -1.056 12.622 2.715 1.00 71.38 102 ASN A N 1
ATOM 801 C CA . ASN A 1 102 ? -0.476 11.290 2.582 1.00 71.38 102 ASN A CA 1
ATOM 802 C C . ASN A 1 102 ? 1.035 11.361 2.348 1.00 71.38 102 ASN A C 1
ATOM 804 O O . ASN A 1 102 ? 1.615 12.419 2.067 1.00 71.38 102 ASN A O 1
ATOM 808 N N . VAL A 1 103 ? 1.713 10.245 2.612 1.00 84.12 103 VAL A N 1
ATOM 809 C CA . VAL A 1 103 ? 3.175 10.168 2.517 1.00 84.12 103 VAL A CA 1
ATOM 810 C C . VAL A 1 103 ? 3.613 10.298 1.067 1.00 84.12 103 VAL A C 1
ATOM 812 O O . VAL A 1 103 ? 4.638 10.936 0.789 1.00 84.12 103 VAL A O 1
ATOM 815 N N . VAL A 1 104 ? 2.843 9.688 0.171 1.00 84.38 104 VAL A N 1
ATOM 816 C CA . VAL A 1 104 ? 2.896 9.953 -1.258 1.00 84.38 104 VAL A CA 1
ATOM 817 C C . VAL A 1 104 ? 1.849 11.022 -1.547 1.00 84.38 104 VAL A C 1
ATOM 819 O O . VAL A 1 104 ? 0.766 11.006 -0.982 1.00 84.38 104 VAL A O 1
ATOM 822 N N . ALA A 1 105 ? 2.198 12.018 -2.354 1.00 81.81 105 ALA A N 1
ATOM 823 C CA . ALA A 1 105 ? 1.271 13.105 -2.632 1.00 81.81 105 ALA A CA 1
ATOM 824 C C . ALA A 1 105 ? 0.117 12.607 -3.520 1.00 81.81 105 ALA A C 1
ATOM 826 O O . ALA A 1 105 ? 0.371 12.007 -4.567 1.00 81.81 105 ALA A O 1
ATOM 827 N N . ASP A 1 106 ? -1.126 12.886 -3.119 1.00 76.50 106 ASP A N 1
ATOM 828 C CA . ASP A 1 106 ? -2.348 12.466 -3.829 1.00 76.50 106 ASP A CA 1
ATOM 829 C C . ASP A 1 106 ? -2.447 13.052 -5.248 1.00 76.50 106 ASP A C 1
ATOM 831 O O . ASP A 1 106 ? -3.105 12.482 -6.114 1.00 76.50 106 ASP A O 1
ATOM 835 N N . ASP A 1 107 ? -1.757 14.165 -5.517 1.00 78.75 107 ASP A N 1
ATOM 836 C CA . ASP A 1 107 ? -1.683 14.783 -6.844 1.00 78.75 107 ASP A CA 1
ATOM 837 C C . ASP A 1 107 ? -0.734 14.052 -7.811 1.00 78.75 107 ASP A C 1
ATOM 839 O O . ASP A 1 107 ? -0.634 14.418 -8.989 1.00 78.75 107 ASP A O 1
ATOM 843 N N . ALA A 1 108 ? -0.048 13.002 -7.347 1.00 83.69 108 ALA A N 1
ATOM 844 C CA . ALA A 1 108 ? 0.751 12.158 -8.212 1.00 83.69 108 ALA A CA 1
ATOM 845 C C . ALA A 1 108 ? -0.149 11.444 -9.240 1.00 83.69 108 ALA A C 1
ATOM 847 O O . ALA A 1 108 ? -1.202 10.898 -8.902 1.00 83.69 108 ALA A O 1
ATOM 848 N N . PRO A 1 109 ? 0.256 11.424 -10.520 1.00 85.69 109 PRO A N 1
ATOM 849 C CA . PRO A 1 109 ? -0.631 11.027 -11.600 1.00 85.69 109 PRO A CA 1
ATOM 850 C C . PRO A 1 109 ? -0.975 9.535 -11.553 1.00 85.69 109 PRO A C 1
ATOM 852 O O . PRO A 1 109 ? -0.230 8.721 -11.003 1.00 85.69 109 PRO A O 1
ATOM 855 N N . ALA A 1 110 ? -2.078 9.181 -12.221 1.00 89.25 110 ALA A N 1
ATOM 856 C CA . ALA A 1 110 ? -2.451 7.796 -12.512 1.00 89.25 110 ALA A CA 1
ATOM 857 C C . ALA A 1 110 ? -2.571 6.904 -11.261 1.00 89.25 110 ALA A C 1
ATOM 859 O O . ALA A 1 110 ? -2.230 5.730 -11.315 1.00 89.25 110 ALA A O 1
ATOM 860 N N . GLY A 1 111 ? -3.008 7.460 -10.126 1.00 88.38 111 GLY A N 1
ATOM 861 C CA . GLY A 1 111 ? -3.207 6.711 -8.880 1.00 88.38 111 GLY A CA 1
ATOM 862 C C . GLY A 1 111 ? -1.930 6.410 -8.088 1.00 88.38 111 GLY A C 1
ATOM 863 O O . GLY A 1 111 ? -2.022 5.811 -7.022 1.00 88.38 111 GLY A O 1
ATOM 864 N N . TYR A 1 112 ? -0.746 6.847 -8.538 1.00 91.69 112 TYR A N 1
ATOM 865 C CA . TYR A 1 112 ? 0.513 6.643 -7.801 1.00 91.69 112 TYR A CA 1
ATOM 866 C C . TYR A 1 112 ? 0.464 7.221 -6.376 1.00 91.69 112 TYR A C 1
ATOM 868 O O . TYR A 1 112 ? 1.053 6.655 -5.458 1.00 91.69 112 TYR A O 1
ATOM 876 N N . GLY A 1 113 ? -0.283 8.312 -6.181 1.00 91.38 113 GLY A N 1
ATOM 877 C CA . GLY A 1 113 ? -0.497 8.942 -4.876 1.00 91.38 113 GLY A CA 1
ATOM 878 C C . GLY A 1 113 ? -1.222 8.070 -3.850 1.00 91.38 113 GLY A C 1
ATOM 879 O O . GLY A 1 113 ? -1.162 8.366 -2.672 1.00 91.38 113 GLY A O 1
ATOM 880 N N . MET A 1 114 ? -1.868 6.981 -4.276 1.00 92.69 114 MET A N 1
ATOM 881 C CA . MET A 1 114 ? -2.719 6.143 -3.421 1.00 92.69 114 MET A CA 1
ATOM 882 C C . MET A 1 114 ? -2.024 4.866 -2.928 1.00 92.69 114 MET A C 1
ATOM 884 O O . MET A 1 114 ? -2.661 3.985 -2.350 1.00 92.69 114 MET A O 1
ATOM 888 N N . VAL A 1 115 ? -0.725 4.707 -3.181 1.00 94.00 115 VAL A N 1
ATOM 889 C CA . VAL A 1 115 ? 0.011 3.481 -2.831 1.00 94.00 115 VAL A CA 1
ATOM 890 C C . VAL A 1 115 ? 0.076 3.269 -1.325 1.00 94.00 115 VAL A C 1
ATOM 892 O O . VAL A 1 115 ? -0.190 2.170 -0.846 1.00 94.00 115 VAL A O 1
ATOM 895 N N . ASP A 1 116 ? 0.444 4.300 -0.571 1.00 92.75 116 ASP A N 1
ATOM 896 C CA . ASP A 1 116 ? 0.580 4.222 0.881 1.00 92.75 116 ASP A CA 1
ATOM 897 C C . ASP A 1 116 ? -0.776 4.094 1.578 1.00 92.75 116 ASP A C 1
ATOM 899 O O . ASP A 1 116 ? -0.891 3.365 2.567 1.00 92.75 116 ASP A O 1
ATOM 903 N N . ASP A 1 117 ? -1.811 4.723 1.025 1.00 91.94 117 ASP A N 1
ATOM 904 C CA . ASP A 1 117 ? -3.205 4.490 1.396 1.00 91.94 117 ASP A CA 1
ATOM 905 C C . ASP A 1 117 ? -3.596 3.023 1.228 1.00 91.94 117 ASP A C 1
ATOM 907 O O . ASP A 1 117 ? -4.091 2.393 2.165 1.00 91.94 117 ASP A O 1
ATOM 911 N N . CYS A 1 118 ? -3.328 2.468 0.044 1.00 93.00 118 CYS A N 1
ATOM 912 C CA . CYS A 1 118 ? -3.645 1.089 -0.295 1.00 93.00 118 CYS A CA 1
ATOM 913 C C . CYS A 1 118 ? -2.945 0.113 0.657 1.00 93.00 118 CYS A C 1
ATOM 915 O O . CYS A 1 118 ? -3.589 -0.739 1.271 1.00 93.00 118 CYS A O 1
ATOM 917 N N . MET A 1 119 ? -1.640 0.307 0.867 1.00 92.75 119 MET A N 1
ATOM 918 C CA . MET A 1 119 ? -0.848 -0.479 1.813 1.00 92.75 119 MET A CA 1
ATOM 919 C C . MET A 1 119 ? -1.401 -0.397 3.237 1.00 92.75 119 MET A C 1
ATOM 921 O O . MET A 1 119 ? -1.491 -1.419 3.917 1.00 92.75 119 MET A O 1
ATOM 925 N N . THR A 1 120 ? -1.778 0.800 3.689 1.00 91.06 120 THR A N 1
ATOM 926 C CA . THR A 1 120 ? -2.296 1.013 5.046 1.00 91.06 120 THR A CA 1
ATOM 927 C C . THR A 1 120 ? -3.653 0.346 5.232 1.00 91.06 120 THR A C 1
ATOM 929 O O . THR A 1 120 ? -3.853 -0.350 6.224 1.00 91.06 120 THR A O 1
ATOM 932 N N . VAL A 1 121 ? -4.568 0.503 4.275 1.00 91.50 121 VAL A N 1
ATOM 933 C CA . VAL A 1 121 ? -5.894 -0.128 4.306 1.00 91.50 121 VAL A CA 1
ATOM 934 C C . VAL A 1 121 ? -5.772 -1.654 4.325 1.00 91.50 121 VAL A C 1
ATOM 936 O O . VAL A 1 121 ? -6.339 -2.288 5.216 1.00 91.50 121 VAL A O 1
ATOM 939 N N . ILE A 1 122 ? -4.976 -2.234 3.418 1.00 89.31 122 ILE A N 1
ATOM 940 C CA . ILE A 1 122 ? -4.767 -3.688 3.327 1.00 89.31 122 ILE A CA 1
ATOM 941 C C . ILE A 1 122 ? -4.139 -4.238 4.614 1.00 89.31 122 ILE A C 1
ATOM 943 O O . ILE A 1 122 ? -4.601 -5.247 5.146 1.00 89.31 122 ILE A O 1
ATOM 947 N N . ALA A 1 123 ? -3.099 -3.581 5.137 1.00 88.06 123 ALA A N 1
ATOM 948 C CA . ALA A 1 123 ? -2.428 -4.034 6.351 1.00 88.06 123 ALA A CA 1
ATOM 949 C C . ALA A 1 123 ? -3.349 -3.940 7.578 1.00 88.06 123 ALA A C 1
ATOM 951 O O . ALA A 1 123 ? -3.458 -4.893 8.348 1.00 88.06 123 ALA A O 1
ATOM 952 N N . VAL A 1 124 ? -4.041 -2.812 7.760 1.00 86.38 124 VAL A N 1
ATOM 953 C CA . VAL A 1 124 ? -4.877 -2.583 8.946 1.00 86.38 124 VAL A CA 1
ATOM 954 C C . VAL A 1 124 ? -6.129 -3.454 8.953 1.00 86.38 124 VAL A C 1
ATOM 956 O O . VAL A 1 124 ? -6.515 -3.918 10.022 1.00 86.38 124 VAL A O 1
ATOM 959 N N . GLU A 1 125 ? -6.729 -3.744 7.795 1.00 86.44 125 GLU A N 1
ATOM 960 C CA . GLU A 1 125 ? -7.852 -4.691 7.699 1.00 86.44 125 GLU A CA 1
ATOM 961 C C . GLU A 1 125 ? -7.525 -6.045 8.341 1.00 86.44 125 GLU A C 1
ATOM 963 O O . GLU A 1 125 ? -8.412 -6.715 8.880 1.00 86.44 125 GLU A O 1
ATOM 968 N N . ARG A 1 126 ? -6.248 -6.439 8.293 1.00 84.31 126 ARG A N 1
ATOM 969 C CA . ARG A 1 126 ? -5.776 -7.723 8.797 1.00 84.31 126 ARG A CA 1
ATOM 970 C C . ARG A 1 126 ? -5.277 -7.675 10.231 1.00 84.31 126 ARG A C 1
ATOM 972 O O . ARG A 1 126 ? -5.137 -8.747 10.797 1.00 84.31 126 ARG A O 1
ATOM 979 N N . LEU A 1 127 ? -5.046 -6.513 10.842 1.00 83.94 127 LEU A N 1
ATOM 980 C CA . LEU A 1 127 ? -4.589 -6.451 12.234 1.00 83.94 127 LEU A CA 1
ATOM 981 C C . LEU A 1 127 ? -5.592 -7.124 13.182 1.00 83.94 127 LEU A C 1
ATOM 983 O O . LEU A 1 127 ? -6.788 -6.834 13.153 1.00 83.94 127 LEU A O 1
ATOM 987 N N . ASP A 1 128 ? -5.089 -8.004 14.047 1.00 80.88 128 ASP A N 1
ATOM 988 C CA . ASP A 1 128 ? -5.871 -8.578 15.137 1.00 80.88 128 ASP A CA 1
ATOM 989 C C . ASP A 1 128 ? -5.997 -7.594 16.315 1.00 80.88 128 ASP A C 1
ATOM 991 O O . ASP A 1 128 ? -5.337 -6.552 16.379 1.00 80.88 128 ASP A O 1
ATOM 995 N N . ALA A 1 129 ? -6.838 -7.938 17.293 1.00 74.06 129 ALA A N 1
ATOM 996 C CA . ALA A 1 129 ? -7.033 -7.130 18.495 1.00 74.06 129 ALA A CA 1
ATOM 997 C C . ALA A 1 129 ? -5.751 -6.912 19.326 1.00 74.06 129 ALA A C 1
ATOM 999 O O . ALA A 1 129 ? -5.696 -5.966 20.106 1.00 74.06 129 ALA A O 1
ATOM 1000 N N . ALA A 1 130 ? -4.729 -7.762 19.186 1.00 75.69 130 ALA A N 1
ATOM 1001 C CA . ALA A 1 130 ? -3.437 -7.603 19.852 1.00 75.69 130 ALA A CA 1
ATOM 1002 C C . ALA A 1 130 ? -2.458 -6.727 19.045 1.00 75.69 130 ALA A C 1
ATOM 1004 O O . ALA A 1 130 ? -1.325 -6.516 19.481 1.00 75.69 130 ALA A O 1
ATOM 1005 N N . GLY A 1 131 ? -2.884 -6.211 17.888 1.00 71.12 131 GLY A N 1
ATOM 1006 C CA . GLY A 1 131 ? -2.047 -5.453 16.964 1.00 71.12 131 GLY A CA 1
ATOM 1007 C C . GLY A 1 131 ? -1.061 -6.316 16.185 1.00 71.12 131 GLY A C 1
ATOM 1008 O O . GLY A 1 131 ? -0.103 -5.781 15.630 1.00 71.12 131 GLY A O 1
ATOM 1009 N N . ARG A 1 132 ? -1.278 -7.634 16.137 1.00 76.75 132 ARG A N 1
ATOM 1010 C CA . ARG A 1 132 ? -0.486 -8.550 15.317 1.00 76.75 132 ARG A CA 1
ATOM 1011 C C . ARG A 1 132 ? -1.112 -8.644 13.939 1.00 76.75 132 ARG A C 1
ATOM 1013 O O . ARG A 1 132 ? -2.331 -8.624 13.793 1.00 76.75 132 ARG A O 1
ATOM 1020 N N . LEU A 1 133 ? -0.278 -8.814 12.926 1.00 70.50 133 LEU A N 1
ATOM 1021 C CA . LEU A 1 133 ? -0.740 -9.247 11.616 1.00 70.50 133 LEU A CA 1
ATOM 1022 C C . LEU A 1 133 ? -0.829 -10.779 11.650 1.00 70.50 133 LEU A C 1
ATOM 1024 O O . LEU A 1 133 ? 0.211 -11.421 11.790 1.00 70.50 133 LEU A O 1
ATOM 1028 N N . PRO A 1 134 ? -2.026 -11.391 11.565 1.00 63.38 134 PRO A N 1
ATOM 1029 C CA . PRO A 1 134 ? -2.157 -12.817 11.341 1.00 63.38 134 PRO A CA 1
ATOM 1030 C C . PRO A 1 134 ? -1.537 -13.098 9.971 1.00 63.38 134 PRO A C 1
ATOM 1032 O O . PRO A 1 134 ? -2.144 -12.848 8.930 1.00 63.38 134 PRO A O 1
ATOM 1035 N N . CYS A 1 135 ? -0.275 -13.529 9.996 1.00 54.53 135 CYS A N 1
ATOM 1036 C CA . CYS A 1 135 ? 0.547 -13.823 8.834 1.00 54.53 135 CYS A CA 1
ATOM 1037 C C . CYS A 1 135 ? -0.136 -14.862 7.950 1.00 54.53 135 CYS A C 1
ATOM 1039 O O . CYS A 1 135 ? 0.010 -16.066 8.139 1.00 54.53 135 CYS A O 1
ATOM 1041 N N . THR A 1 136 ? -0.868 -14.385 6.953 1.00 65.12 136 THR A N 1
ATOM 1042 C CA . THR A 1 136 ? -0.877 -15.076 5.673 1.00 65.12 136 THR A CA 1
ATOM 1043 C C . THR A 1 136 ? 0.267 -14.469 4.880 1.00 65.12 136 THR A C 1
ATOM 1045 O O . THR A 1 136 ? 0.331 -13.244 4.735 1.00 65.12 136 THR A O 1
ATOM 1048 N N . ASP A 1 137 ? 1.182 -15.315 4.407 1.00 71.50 137 ASP A N 1
ATOM 1049 C CA . ASP A 1 137 ? 2.323 -14.897 3.583 1.00 71.50 137 ASP A CA 1
ATOM 1050 C C . ASP A 1 137 ? 1.856 -13.972 2.445 1.00 71.50 137 ASP A C 1
ATOM 1052 O O . ASP A 1 137 ? 2.457 -12.936 2.185 1.00 71.50 137 ASP A O 1
ATOM 1056 N N . GLU A 1 138 ? 0.681 -14.258 1.880 1.00 83.12 138 GLU A N 1
ATOM 1057 C CA . GLU A 1 138 ? 0.061 -13.510 0.786 1.00 83.12 138 GLU A CA 1
ATOM 1058 C C . GLU A 1 138 ? -0.173 -12.018 1.083 1.00 83.12 138 GLU A C 1
ATOM 1060 O O . GLU A 1 138 ? 0.183 -11.171 0.263 1.00 83.12 138 GLU A O 1
ATOM 1065 N N . THR A 1 139 ? -0.733 -11.659 2.247 1.00 83.81 139 THR A N 1
ATOM 1066 C CA . THR A 1 139 ? -0.985 -10.239 2.575 1.00 83.81 139 THR A CA 1
ATOM 1067 C C . THR A 1 139 ? 0.335 -9.485 2.694 1.00 83.81 139 THR A C 1
ATOM 1069 O O . THR A 1 139 ? 0.491 -8.384 2.162 1.00 83.81 139 THR A O 1
ATOM 1072 N N . MET A 1 140 ? 1.310 -10.092 3.370 1.00 84.31 140 MET A N 1
ATOM 1073 C CA . MET A 1 140 ? 2.614 -9.471 3.580 1.00 84.31 140 MET A CA 1
ATOM 1074 C C . MET A 1 140 ? 3.401 -9.357 2.281 1.00 84.31 140 MET A C 1
ATOM 1076 O O . MET A 1 140 ? 4.054 -8.339 2.053 1.00 84.31 140 MET A O 1
ATOM 1080 N N . HIS A 1 141 ? 3.297 -10.352 1.400 1.00 90.31 141 HIS A N 1
ATOM 1081 C CA . HIS A 1 141 ? 3.866 -10.294 0.057 1.00 90.31 141 HIS A CA 1
ATOM 1082 C C . HIS A 1 141 ? 3.245 -9.164 -0.757 1.00 90.31 141 HIS A C 1
ATOM 1084 O O . HIS A 1 141 ? 3.994 -8.429 -1.394 1.00 90.31 141 HIS A O 1
ATOM 1090 N N . ARG A 1 142 ? 1.922 -8.956 -0.688 1.00 91.69 142 ARG A N 1
ATOM 1091 C CA . ARG A 1 142 ? 1.253 -7.822 -1.351 1.00 91.69 142 ARG A CA 1
ATOM 1092 C C . ARG A 1 142 ? 1.734 -6.477 -0.826 1.00 91.69 142 ARG A C 1
ATOM 1094 O O . ARG A 1 142 ? 2.144 -5.641 -1.622 1.00 91.69 142 ARG A O 1
ATOM 1101 N N . VAL A 1 143 ? 1.754 -6.268 0.492 1.00 92.62 143 VAL A N 1
ATOM 1102 C CA . VAL A 1 143 ? 2.237 -5.005 1.085 1.00 92.62 143 VAL A CA 1
ATOM 1103 C C . VAL A 1 143 ? 3.702 -4.754 0.709 1.00 92.62 143 VAL A C 1
ATOM 1105 O O . VAL A 1 143 ? 4.057 -3.647 0.300 1.00 92.62 143 VAL A O 1
ATOM 1108 N N . ARG A 1 144 ? 4.555 -5.785 0.764 1.00 92.88 144 ARG A N 1
ATOM 1109 C CA . ARG A 1 144 ? 5.959 -5.690 0.332 1.00 92.88 144 ARG A CA 1
ATOM 1110 C C . ARG A 1 144 ? 6.087 -5.396 -1.158 1.00 92.88 144 ARG A C 1
ATOM 1112 O O . ARG A 1 144 ? 6.914 -4.573 -1.538 1.00 92.88 144 ARG A O 1
ATOM 1119 N N . TYR A 1 145 ? 5.264 -6.007 -1.998 1.00 96.44 145 TYR A N 1
ATOM 1120 C CA . TYR A 1 145 ? 5.238 -5.732 -3.430 1.00 96.44 145 TYR A CA 1
ATOM 1121 C C . TYR A 1 145 ? 4.793 -4.292 -3.729 1.00 96.44 145 TYR A C 1
ATOM 1123 O O . TYR A 1 145 ? 5.488 -3.578 -4.443 1.00 96.44 145 TYR A O 1
ATOM 1131 N N . MET A 1 146 ? 3.738 -3.802 -3.076 1.00 96.56 146 MET A N 1
ATOM 1132 C CA . MET A 1 146 ? 3.304 -2.402 -3.179 1.00 96.56 146 MET A CA 1
ATOM 1133 C C . MET A 1 146 ? 4.406 -1.418 -2.754 1.00 96.56 146 MET A C 1
ATOM 1135 O O . MET A 1 146 ? 4.570 -0.353 -3.357 1.00 96.56 146 MET A O 1
ATOM 1139 N N . SER A 1 147 ? 5.231 -1.802 -1.771 1.00 96.81 147 SER A N 1
ATOM 1140 C CA . SER A 1 147 ? 6.344 -0.981 -1.276 1.00 96.81 147 SER A CA 1
ATOM 1141 C C . SER A 1 147 ? 7.428 -0.683 -2.320 1.00 96.81 147 SER A C 1
ATOM 1143 O O . SER A 1 147 ? 8.206 0.256 -2.136 1.00 96.81 147 SER A O 1
ATOM 1145 N N . LEU A 1 148 ? 7.449 -1.410 -3.445 1.00 97.50 148 LEU A N 1
ATOM 1146 C CA . LEU A 1 148 ? 8.341 -1.138 -4.576 1.00 97.50 148 LEU A CA 1
ATOM 1147 C C . LEU A 1 148 ? 8.149 0.265 -5.162 1.00 97.50 148 LEU A C 1
ATOM 1149 O O . LEU A 1 148 ? 9.077 0.817 -5.749 1.00 97.50 148 LEU A O 1
ATOM 1153 N N . ALA A 1 149 ? 6.967 0.856 -4.984 1.00 96.75 149 ALA A N 1
ATOM 1154 C CA . ALA A 1 149 ? 6.692 2.224 -5.398 1.00 96.75 149 ALA A CA 1
ATOM 1155 C C . ALA A 1 149 ? 7.165 3.289 -4.396 1.00 96.75 149 ALA A C 1
ATOM 1157 O O . ALA A 1 149 ? 7.049 4.476 -4.693 1.00 96.75 149 ALA A O 1
ATOM 1158 N N . LEU A 1 150 ? 7.727 2.904 -3.248 1.00 95.56 150 LEU A N 1
ATOM 1159 C CA . LEU A 1 150 ? 8.211 3.836 -2.233 1.00 95.56 150 LEU A CA 1
ATOM 1160 C C . LEU A 1 150 ? 9.700 4.148 -2.423 1.00 95.56 150 LEU A C 1
ATOM 1162 O O . LEU A 1 150 ? 10.567 3.264 -2.392 1.00 95.56 150 LEU A O 1
ATOM 1166 N N . SER A 1 151 ? 10.001 5.440 -2.534 1.00 92.44 151 SER A N 1
ATOM 1167 C CA . SER A 1 151 ? 11.368 5.964 -2.510 1.00 92.44 151 SER A CA 1
ATOM 1168 C C . SER A 1 151 ? 12.020 5.795 -1.133 1.00 92.44 151 SER A C 1
ATOM 1170 O O . SER A 1 151 ? 11.345 5.572 -0.126 1.00 92.44 151 SER A O 1
ATOM 1172 N N . GLU A 1 152 ? 13.340 5.976 -1.064 1.00 91.50 152 GLU A N 1
ATOM 1173 C CA . GLU A 1 152 ? 14.095 5.931 0.198 1.00 91.50 152 GLU A CA 1
ATOM 1174 C C . GLU A 1 152 ? 13.571 6.926 1.249 1.00 91.50 152 GLU A C 1
ATOM 1176 O O . GLU A 1 152 ? 13.557 6.615 2.436 1.00 91.50 152 GLU A O 1
ATOM 1181 N N . ASP A 1 153 ? 13.050 8.081 0.821 1.00 92.00 153 ASP A N 1
ATOM 1182 C CA . ASP A 1 153 ? 12.514 9.111 1.721 1.00 92.00 153 ASP A CA 1
ATOM 1183 C C . ASP A 1 153 ? 11.086 8.830 2.216 1.00 92.00 153 ASP A C 1
ATOM 1185 O O . ASP A 1 153 ? 10.669 9.317 3.274 1.00 92.00 153 ASP A O 1
ATOM 1189 N N . THR A 1 154 ? 10.291 8.107 1.424 1.00 92.44 154 THR A N 1
ATOM 1190 C CA . THR A 1 154 ? 8.872 7.843 1.721 1.00 92.44 154 THR A CA 1
ATOM 1191 C C . THR A 1 154 ? 8.694 6.543 2.489 1.00 92.44 154 THR A C 1
ATOM 1193 O O . THR A 1 154 ? 7.899 6.493 3.428 1.00 92.44 154 THR A O 1
ATOM 1196 N N . ARG A 1 155 ? 9.504 5.526 2.189 1.00 94.19 155 ARG A N 1
ATOM 1197 C CA . ARG A 1 155 ? 9.424 4.199 2.809 1.00 94.19 155 ARG A CA 1
ATOM 1198 C C . ARG A 1 155 ? 9.457 4.222 4.347 1.00 94.19 155 ARG A C 1
ATOM 1200 O O . ARG A 1 155 ? 8.516 3.700 4.944 1.00 94.19 155 ARG A O 1
ATOM 1207 N N . PRO A 1 156 ? 10.389 4.928 5.026 1.00 93.94 156 PRO A N 1
ATOM 1208 C CA . PRO A 1 156 ? 10.406 4.990 6.493 1.00 93.94 156 PRO A CA 1
ATOM 1209 C C . PRO A 1 156 ? 9.219 5.758 7.093 1.00 93.94 156 PRO A C 1
ATOM 1211 O O . PRO A 1 156 ? 8.960 5.693 8.296 1.00 93.94 156 PRO A O 1
ATOM 1214 N N . LYS A 1 157 ? 8.510 6.571 6.301 1.00 93.44 157 LYS A N 1
ATOM 1215 C CA . LYS A 1 157 ? 7.296 7.264 6.754 1.00 93.44 157 LYS A CA 1
ATOM 1216 C C . LYS A 1 157 ? 6.101 6.312 6.723 1.00 93.44 157 LYS A C 1
ATOM 1218 O O . LYS A 1 157 ? 5.384 6.261 7.718 1.00 93.44 157 LYS A O 1
ATOM 1223 N N . VAL A 1 158 ? 5.946 5.534 5.647 1.00 92.56 158 VAL A N 1
ATOM 1224 C CA . VAL A 1 158 ? 4.904 4.496 5.541 1.00 92.56 158 VAL A CA 1
ATOM 1225 C C . VAL A 1 158 ? 5.112 3.414 6.599 1.00 92.56 158 VAL A C 1
ATOM 1227 O O . VAL A 1 158 ? 4.184 3.093 7.333 1.00 92.56 158 VAL A O 1
ATOM 1230 N N . GLU A 1 159 ? 6.342 2.927 6.776 1.00 92.56 159 GLU A N 1
ATOM 1231 C CA . GLU A 1 159 ? 6.658 1.932 7.809 1.00 92.56 159 GLU A CA 1
ATOM 1232 C C . GLU A 1 159 ? 6.250 2.418 9.212 1.00 92.56 159 GLU A C 1
ATOM 1234 O O . GLU A 1 159 ? 5.570 1.709 9.954 1.00 92.56 159 GLU A O 1
ATOM 1239 N N . ARG A 1 160 ? 6.558 3.677 9.554 1.00 91.62 160 ARG A N 1
ATOM 1240 C CA . ARG A 1 160 ? 6.120 4.275 10.827 1.00 91.62 160 ARG A CA 1
ATOM 1241 C C . ARG A 1 160 ? 4.603 4.368 10.954 1.00 91.62 160 ARG A C 1
ATOM 1243 O O . ARG A 1 160 ? 4.096 4.259 12.064 1.00 91.62 160 ARG A O 1
ATOM 1250 N N . ILE A 1 161 ? 3.875 4.605 9.868 1.00 89.81 161 ILE A N 1
ATOM 1251 C CA . ILE A 1 161 ? 2.407 4.639 9.880 1.00 89.81 161 ILE A CA 1
ATOM 1252 C C . ILE A 1 161 ? 1.849 3.260 10.225 1.00 89.81 161 ILE A C 1
ATOM 1254 O O . ILE A 1 161 ? 1.045 3.148 11.152 1.00 89.81 161 ILE A O 1
ATOM 1258 N N . LEU A 1 162 ? 2.348 2.212 9.569 1.00 90.38 162 LEU A N 1
ATOM 1259 C CA . LEU A 1 162 ? 1.931 0.838 9.840 1.00 90.38 162 LEU A CA 1
ATOM 1260 C C . LEU A 1 162 ? 2.270 0.416 11.279 1.00 90.38 162 LEU A C 1
ATOM 1262 O O . LEU A 1 162 ? 1.422 -0.124 11.989 1.00 90.38 162 LEU A O 1
ATOM 1266 N N . GLN A 1 163 ? 3.476 0.742 11.754 1.00 91.19 163 GLN A N 1
ATOM 1267 C CA . GLN A 1 163 ? 3.897 0.482 13.137 1.00 91.19 163 GLN A CA 1
ATOM 1268 C C . GLN A 1 163 ? 3.026 1.226 14.158 1.00 91.19 163 GLN A C 1
ATOM 1270 O O . GLN A 1 163 ? 2.671 0.667 15.197 1.00 91.19 163 GLN A O 1
ATOM 1275 N N . ARG A 1 164 ? 2.642 2.479 13.874 1.00 90.00 164 ARG A N 1
ATOM 1276 C CA . ARG A 1 164 ? 1.719 3.241 14.729 1.00 90.00 164 ARG A CA 1
ATOM 1277 C C . ARG A 1 164 ? 0.324 2.626 14.732 1.00 90.00 164 ARG A C 1
ATOM 1279 O O . ARG A 1 164 ? -0.285 2.586 15.795 1.00 90.00 164 ARG A O 1
ATOM 1286 N N . ALA A 1 165 ? -0.171 2.134 13.597 1.00 89.06 165 ALA A N 1
ATOM 1287 C CA . ALA A 1 165 ? -1.459 1.449 13.538 1.00 89.06 165 ALA A CA 1
ATOM 1288 C C . ALA A 1 165 ? -1.457 0.165 14.389 1.00 89.06 165 ALA A C 1
ATOM 1290 O O . ALA A 1 165 ? -2.362 -0.028 15.200 1.00 89.06 165 ALA A O 1
ATOM 1291 N N . ALA A 1 166 ? -0.402 -0.650 14.298 1.00 90.00 166 ALA A N 1
ATOM 1292 C CA . ALA A 1 166 ? -0.237 -1.843 15.132 1.00 90.00 166 ALA A CA 1
ATOM 1293 C C . ALA A 1 166 ? -0.117 -1.508 16.632 1.00 90.00 166 ALA A C 1
ATOM 1295 O O . ALA A 1 166 ? -0.806 -2.097 17.467 1.00 90.00 166 ALA A O 1
ATOM 1296 N N . GLY A 1 167 ? 0.691 -0.504 16.989 1.00 90.62 167 GLY A N 1
ATOM 1297 C CA . GLY A 1 167 ? 0.811 -0.041 18.376 1.00 90.62 167 GLY A CA 1
ATOM 1298 C C . GLY A 1 167 ? -0.495 0.539 18.931 1.00 90.62 167 GLY A C 1
ATOM 1299 O O . GLY A 1 167 ? -0.785 0.394 20.120 1.00 90.62 167 GLY A O 1
ATOM 1300 N N . PHE A 1 168 ? -1.305 1.169 18.077 1.00 90.12 168 PHE A N 1
ATOM 1301 C CA . PHE A 1 168 ? -2.625 1.674 18.442 1.00 90.12 168 PHE A CA 1
ATOM 1302 C C . PHE A 1 168 ? -3.623 0.536 18.649 1.00 90.12 168 PHE A C 1
ATOM 1304 O O . PHE A 1 168 ? -4.359 0.554 19.634 1.00 90.12 168 PHE A O 1
ATOM 1311 N N . ALA A 1 169 ? -3.609 -0.480 17.785 1.00 90.12 169 ALA A N 1
ATOM 1312 C CA . ALA A 1 169 ? -4.435 -1.671 17.943 1.00 90.12 169 ALA A CA 1
ATOM 1313 C C . ALA A 1 169 ? -4.174 -2.372 19.277 1.00 90.12 169 ALA A C 1
ATOM 1315 O O . ALA A 1 169 ? -5.106 -2.604 20.048 1.00 90.12 169 ALA A O 1
ATOM 1316 N N . ARG A 1 170 ? -2.897 -2.575 19.612 1.00 89.94 170 ARG A N 1
ATOM 1317 C CA . ARG A 1 170 ? -2.498 -3.134 20.905 1.00 89.94 170 ARG A CA 1
ATOM 1318 C C . ARG A 1 170 ? -2.959 -2.273 22.084 1.00 89.94 170 ARG A C 1
ATOM 1320 O O . ARG A 1 170 ? -3.460 -2.807 23.067 1.00 89.94 170 ARG A O 1
ATOM 1327 N N . ALA A 1 171 ? -2.839 -0.950 21.989 1.00 89.25 171 ALA A N 1
ATOM 1328 C CA . ALA A 1 171 ? -3.308 -0.052 23.042 1.00 89.25 171 ALA A CA 1
ATOM 1329 C C . ALA A 1 171 ? -4.836 -0.074 23.218 1.00 89.25 171 ALA A C 1
ATOM 1331 O O . ALA A 1 171 ? -5.336 0.041 24.337 1.00 89.25 171 ALA A O 1
ATOM 1332 N N . CYS A 1 172 ? -5.591 -0.258 22.131 1.00 89.69 172 CYS A N 1
ATOM 1333 C CA . CYS A 1 172 ? -7.047 -0.366 22.188 1.00 89.69 172 CYS A CA 1
ATOM 1334 C C . CYS A 1 172 ? -7.514 -1.626 22.929 1.00 89.69 172 CYS A C 1
ATOM 1336 O O . CYS A 1 172 ? -8.606 -1.609 23.491 1.00 89.69 172 CYS A O 1
ATOM 1338 N N . ALA A 1 173 ? -6.708 -2.693 22.970 1.00 87.25 173 ALA A N 1
ATOM 1339 C CA . ALA A 1 173 ? -7.020 -3.906 23.728 1.00 87.25 173 ALA A CA 1
ATOM 1340 C C . ALA A 1 173 ? -7.099 -3.672 25.246 1.00 87.25 173 ALA A C 1
ATOM 1342 O O . ALA A 1 173 ? -7.819 -4.382 25.943 1.00 87.25 173 ALA A O 1
ATOM 1343 N N . GLU A 1 174 ? -6.370 -2.677 25.755 1.00 87.00 174 GLU A N 1
ATOM 1344 C CA . GLU A 1 174 ? -6.304 -2.341 27.183 1.00 87.00 174 GLU A CA 1
ATOM 1345 C C . GLU A 1 174 ? -7.177 -1.124 27.544 1.00 87.00 174 GLU A C 1
ATOM 1347 O O . GLU A 1 174 ? -7.302 -0.757 28.715 1.00 87.00 174 GLU A O 1
ATOM 1352 N N . ALA A 1 175 ? -7.785 -0.475 26.549 1.00 88.38 175 ALA A N 1
ATOM 1353 C CA . ALA A 1 175 ? -8.573 0.732 26.744 1.00 88.38 175 ALA A CA 1
ATOM 1354 C C . ALA A 1 175 ? -9.979 0.427 27.287 1.00 88.38 175 ALA A C 1
ATOM 1356 O O . ALA A 1 175 ? -10.618 -0.560 26.929 1.00 88.38 175 ALA A O 1
ATOM 1357 N N . SER A 1 176 ? -10.496 1.329 28.127 1.00 90.19 176 SER A N 1
ATOM 1358 C CA . SER A 1 176 ? -11.880 1.239 28.607 1.00 90.19 176 SER A CA 1
ATOM 1359 C C . SER A 1 176 ? -12.889 1.463 27.473 1.00 90.19 176 SER A C 1
ATOM 1361 O O . SER A 1 176 ? -12.638 2.272 26.577 1.00 90.19 176 SER A O 1
ATOM 1363 N N . GLU A 1 177 ? -14.064 0.832 27.551 1.00 90.06 177 GLU A N 1
ATOM 1364 C CA . GLU A 1 177 ? -15.143 1.021 26.566 1.00 90.06 177 GLU A CA 1
ATOM 1365 C C . GLU A 1 177 ? -15.526 2.496 26.388 1.00 90.06 177 GLU A C 1
ATOM 1367 O O . GLU A 1 177 ? -15.687 2.958 25.261 1.00 90.06 177 GLU A O 1
ATOM 1372 N N . GLN A 1 178 ? -15.575 3.263 27.481 1.00 89.31 178 GLN A N 1
ATOM 1373 C CA . GLN A 1 178 ? -15.868 4.696 27.440 1.00 89.31 178 GLN A CA 1
ATOM 1374 C C . GLN A 1 178 ? -14.808 5.482 26.649 1.00 89.31 178 GLN A C 1
ATOM 1376 O O . GLN A 1 178 ? -15.140 6.403 25.899 1.00 89.31 178 GLN A O 1
ATOM 1381 N N . SER A 1 179 ? -13.528 5.125 26.795 1.00 89.19 179 SER A N 1
ATOM 1382 C CA . SER A 1 179 ? -12.445 5.729 26.010 1.00 89.19 179 SER A CA 1
ATOM 1383 C C . SER A 1 179 ? -12.571 5.377 24.530 1.00 89.19 179 SER A C 1
ATOM 1385 O O . SER A 1 179 ? -12.428 6.263 23.688 1.00 89.19 179 SER A O 1
ATOM 1387 N N . LEU A 1 180 ? -12.853 4.107 24.221 1.00 89.81 180 LEU A N 1
ATOM 1388 C CA . LEU A 1 180 ? -13.021 3.620 22.851 1.00 89.81 180 LEU A CA 1
ATOM 1389 C C . LEU A 1 180 ? -14.200 4.309 22.151 1.00 89.81 180 LEU A C 1
ATOM 1391 O O . LEU A 1 180 ? -14.061 4.754 21.013 1.00 89.81 180 LEU A O 1
ATOM 1395 N N . GLU A 1 181 ? -15.339 4.446 22.833 1.00 89.19 181 GLU A N 1
ATOM 1396 C CA . GLU A 1 181 ? -16.531 5.115 22.304 1.00 89.19 181 GLU A CA 1
ATOM 1397 C C . GLU A 1 181 ? -16.277 6.603 22.044 1.00 89.19 181 GLU A C 1
ATOM 1399 O O . GLU A 1 181 ? -16.557 7.092 20.948 1.00 89.19 181 GLU A O 1
ATOM 1404 N N . ARG A 1 182 ? -15.674 7.313 23.008 1.00 89.44 182 ARG A N 1
ATOM 1405 C CA . ARG A 1 182 ? -15.319 8.730 22.845 1.00 89.44 182 ARG A CA 1
ATOM 1406 C C . ARG A 1 182 ? -14.428 8.943 21.623 1.00 89.44 182 ARG A C 1
ATOM 1408 O O . ARG A 1 182 ? -14.725 9.786 20.784 1.00 89.44 182 ARG A O 1
ATOM 1415 N N . VAL A 1 183 ? -13.357 8.162 21.513 1.00 89.25 183 VAL A N 1
ATOM 1416 C CA . VAL A 1 183 ? -12.399 8.268 20.407 1.00 89.25 183 VAL A CA 1
ATOM 1417 C C . VAL A 1 183 ? -13.040 7.897 19.064 1.00 89.25 183 VAL A C 1
ATOM 1419 O O . VAL A 1 183 ? -12.769 8.536 18.049 1.00 89.25 183 VAL A O 1
ATOM 1422 N N . THR A 1 184 ? -13.922 6.898 19.055 1.00 89.81 184 THR A N 1
ATOM 1423 C CA . THR A 1 184 ? -14.696 6.515 17.866 1.00 89.81 184 THR A CA 1
ATOM 1424 C C . THR A 1 184 ? -15.537 7.684 17.357 1.00 89.81 184 THR A C 1
ATOM 1426 O O . THR A 1 184 ? -15.498 7.997 16.167 1.00 89.81 184 THR A O 1
ATOM 1429 N N . LEU A 1 185 ? -16.269 8.356 18.250 1.00 88.56 185 LEU A N 1
ATOM 1430 C CA . LEU A 1 185 ? -17.078 9.523 17.895 1.00 88.56 185 LEU A CA 1
ATOM 1431 C C . LEU A 1 185 ? -16.207 10.675 17.382 1.00 88.56 185 LEU A C 1
ATOM 1433 O O . LEU A 1 185 ? -16.518 11.243 16.338 1.00 88.56 185 LEU A O 1
ATOM 1437 N N . GLU A 1 186 ? -15.083 10.957 18.049 1.00 87.62 186 GLU A N 1
ATOM 1438 C CA . GLU A 1 186 ? -14.124 11.986 17.620 1.00 87.62 186 GLU A CA 1
ATOM 1439 C C . GLU A 1 186 ? -13.627 11.743 16.183 1.00 87.62 186 GLU A C 1
ATOM 1441 O O . GLU A 1 186 ? -13.651 12.663 15.365 1.00 87.62 186 GLU A O 1
ATOM 1446 N N . LEU A 1 187 ? -13.245 10.507 15.840 1.00 88.00 187 LEU A N 1
ATOM 1447 C CA . LEU A 1 187 ? -12.789 10.159 14.487 1.00 88.00 187 LEU A CA 1
ATOM 1448 C C . LEU A 1 187 ? -13.894 10.279 13.432 1.00 88.00 187 LEU A C 1
ATOM 1450 O O . LEU A 1 187 ? -13.631 10.726 12.316 1.00 88.00 187 LEU A O 1
ATOM 1454 N N . ILE A 1 188 ? -15.120 9.866 13.759 1.00 88.50 188 ILE A N 1
ATOM 1455 C CA . ILE A 1 188 ? -16.246 9.884 12.816 1.00 88.50 188 ILE A CA 1
ATOM 1456 C C . ILE A 1 188 ? -16.702 11.322 12.528 1.00 88.50 188 ILE A C 1
ATOM 1458 O O . ILE A 1 188 ? -17.001 11.664 11.376 1.00 88.50 188 ILE A O 1
ATOM 1462 N N . GLU A 1 189 ? -16.785 12.155 13.566 1.00 88.25 189 GLU A N 1
ATOM 1463 C CA . GLU A 1 189 ? -17.313 13.520 13.482 1.00 88.25 189 GLU A CA 1
ATOM 1464 C C . GLU A 1 189 ? -16.267 14.526 12.987 1.00 88.25 189 GLU A C 1
ATOM 1466 O O . GLU A 1 189 ? -16.597 15.396 12.173 1.00 88.25 189 GLU A O 1
ATOM 1471 N N . GLY A 1 190 ? -15.013 14.379 13.424 1.00 83.06 190 GLY A N 1
ATOM 1472 C CA . GLY A 1 190 ? -13.907 15.289 13.127 1.00 83.06 190 GLY A CA 1
ATOM 1473 C C . GLY A 1 190 ? -12.613 14.553 12.771 1.00 83.06 190 GLY A C 1
ATOM 1474 O O . GLY A 1 190 ? -11.645 14.651 13.528 1.00 83.06 190 GLY A O 1
ATOM 1475 N N . PRO A 1 191 ? -12.557 13.841 11.628 1.00 79.44 191 PRO A N 1
ATOM 1476 C CA . PRO A 1 191 ? -11.350 13.136 11.208 1.00 79.44 191 PRO A CA 1
ATOM 1477 C C . PRO A 1 191 ? -10.182 14.125 11.035 1.00 79.44 191 PRO A C 1
ATOM 1479 O O . PRO A 1 191 ? -10.347 15.155 10.363 1.00 79.44 191 PRO A O 1
ATOM 1482 N N . PRO A 1 192 ? -9.006 13.851 11.630 1.00 71.94 192 PRO A N 1
ATOM 1483 C CA . PRO A 1 192 ? -7.888 14.783 11.592 1.00 71.94 192 PRO A CA 1
ATOM 1484 C C . PRO A 1 192 ? -7.281 14.880 10.192 1.00 71.94 192 PRO A C 1
ATOM 1486 O O . PRO A 1 192 ? -7.341 13.948 9.400 1.00 71.94 192 PRO A O 1
ATOM 1489 N N . GLU A 1 193 ? -6.649 16.018 9.912 1.00 68.81 193 GLU A N 1
ATOM 1490 C CA . GLU A 1 193 ? -6.029 16.325 8.612 1.00 68.81 193 GLU A CA 1
ATOM 1491 C C . GLU A 1 193 ? -4.691 15.600 8.367 1.00 68.81 193 GLU A C 1
ATOM 1493 O O . GLU A 1 193 ? -4.100 15.737 7.300 1.00 68.81 193 GLU A O 1
ATOM 1498 N N . ARG A 1 194 ? -4.164 14.888 9.374 1.00 64.81 194 ARG A N 1
ATOM 1499 C CA . ARG A 1 194 ? -2.912 14.112 9.328 1.00 64.81 194 ARG A CA 1
ATOM 1500 C C . ARG A 1 194 ? -3.082 12.832 10.135 1.00 64.81 194 ARG A C 1
ATOM 1502 O O . ARG A 1 194 ? -3.890 12.825 11.063 1.00 64.81 194 ARG A O 1
ATOM 1509 N N . PHE A 1 195 ? -2.276 11.805 9.821 1.00 59.50 195 PHE A N 1
ATOM 1510 C CA . PHE A 1 195 ? -2.357 10.466 10.429 1.00 59.50 195 PHE A CA 1
ATOM 1511 C C . PHE A 1 195 ? -2.721 10.532 11.926 1.00 59.50 195 PHE A C 1
ATOM 1513 O O . PHE A 1 195 ? -1.921 11.064 12.718 1.00 59.50 195 PHE A O 1
ATOM 1520 N N . PRO A 1 196 ? -3.907 10.026 12.319 1.00 58.28 196 PRO A N 1
ATOM 1521 C CA . PRO A 1 196 ? -4.440 10.235 13.651 1.00 58.28 196 PRO A CA 1
ATOM 1522 C C . PRO A 1 196 ? -3.605 9.429 14.637 1.00 58.28 196 PRO A C 1
ATOM 1524 O O . PRO A 1 196 ? -3.413 8.232 14.470 1.00 58.28 196 PRO A O 1
ATOM 1527 N N . LEU A 1 197 ? -3.169 10.030 15.731 1.00 64.88 197 LEU A N 1
ATOM 1528 C CA . LEU A 1 197 ? -3.322 9.300 16.982 1.00 64.88 197 LEU A CA 1
ATOM 1529 C C . LEU A 1 197 ? -4.378 10.070 17.745 1.00 64.88 197 LEU A C 1
ATOM 1531 O O . LEU A 1 197 ? -4.110 11.217 18.112 1.00 64.88 197 LEU A O 1
ATOM 1535 N N . PRO A 1 198 ? -5.588 9.518 17.900 1.00 64.12 198 PRO A N 1
ATOM 1536 C CA . PRO A 1 198 ? -6.616 10.213 18.641 1.00 64.12 198 PRO A CA 1
ATOM 1537 C C . PRO A 1 198 ? -6.155 10.445 20.080 1.00 64.12 198 PRO A C 1
ATOM 1539 O O . PRO A 1 198 ? -5.472 9.618 20.692 1.00 64.12 198 PRO A O 1
ATOM 1542 N N . ASN A 1 199 ? -6.524 11.601 20.624 1.00 63.38 199 ASN A N 1
ATOM 1543 C CA . ASN A 1 199 ? -6.125 11.979 21.968 1.00 63.38 199 ASN A CA 1
ATOM 1544 C C . ASN A 1 199 ? -6.754 11.024 22.999 1.00 63.38 199 ASN A C 1
ATOM 1546 O O . ASN A 1 199 ? -7.975 10.883 23.101 1.00 63.38 199 ASN A O 1
ATOM 1550 N N . GLY A 1 200 ? -5.909 10.413 23.830 1.00 67.62 200 GLY A N 1
ATOM 1551 C CA . GLY A 1 200 ? -6.342 9.663 25.014 1.00 67.62 200 GLY A CA 1
ATOM 1552 C C . GLY A 1 200 ? -6.215 8.142 24.948 1.00 67.62 200 GLY A C 1
ATOM 1553 O O . GLY A 1 200 ? -6.587 7.498 25.925 1.00 67.62 200 GLY A O 1
ATOM 1554 N N . ILE A 1 201 ? -5.656 7.571 23.875 1.00 80.19 201 ILE A N 1
ATOM 1555 C CA . ILE A 1 201 ? -5.122 6.198 23.887 1.00 80.19 201 ILE A CA 1
ATOM 1556 C C . ILE A 1 201 ? -3.631 6.276 23.511 1.00 80.19 201 ILE A C 1
ATOM 1558 O O . ILE A 1 201 ? -3.314 6.546 22.350 1.00 80.19 201 ILE A O 1
ATOM 1562 N N . PRO A 1 202 ? -2.700 6.127 24.474 1.00 82.38 202 PRO A N 1
ATOM 1563 C CA . PRO A 1 202 ? -1.271 6.164 24.181 1.00 82.38 202 PRO A CA 1
ATOM 1564 C C . PRO A 1 202 ? -0.864 4.923 23.386 1.00 82.38 202 PRO A C 1
ATOM 1566 O O . PRO A 1 202 ? -1.371 3.836 23.639 1.00 82.38 202 PRO A O 1
ATOM 1569 N N . LEU A 1 203 ? 0.072 5.069 22.447 1.00 86.38 203 LEU A N 1
ATOM 1570 C CA . LEU A 1 203 ? 0.600 3.925 21.704 1.00 86.38 203 LEU A CA 1
ATOM 1571 C C . LEU A 1 203 ? 1.257 2.909 22.637 1.00 86.38 203 LEU A C 1
ATOM 1573 O O . LEU A 1 203 ? 2.066 3.279 23.490 1.00 86.38 203 LEU A O 1
ATOM 1577 N N . ALA A 1 204 ? 0.965 1.632 22.407 1.00 86.88 204 ALA A N 1
ATOM 1578 C CA . ALA A 1 204 ? 1.687 0.539 23.032 1.00 86.88 204 ALA A CA 1
ATOM 1579 C C . ALA A 1 204 ? 2.918 0.165 22.184 1.00 86.88 204 ALA A C 1
ATOM 1581 O O . ALA A 1 204 ? 2.879 0.282 20.954 1.00 86.88 204 ALA A O 1
ATOM 1582 N N . PRO A 1 205 ? 4.017 -0.297 22.808 1.00 87.88 205 PRO A N 1
ATOM 1583 C CA . PRO A 1 205 ? 5.136 -0.865 22.069 1.00 87.88 205 PRO A CA 1
ATOM 1584 C C . PRO A 1 205 ? 4.684 -2.120 21.313 1.00 87.88 205 PRO A C 1
ATOM 1586 O O . PRO A 1 205 ? 3.922 -2.928 21.841 1.00 87.88 205 PRO A O 1
ATOM 1589 N N . ILE A 1 206 ? 5.171 -2.300 20.090 1.00 88.81 206 ILE A N 1
ATOM 1590 C CA . ILE A 1 206 ? 4.963 -3.522 19.301 1.00 88.81 206 ILE A CA 1
ATOM 1591 C C . ILE A 1 206 ? 6.109 -4.508 19.549 1.00 88.81 206 ILE A C 1
ATOM 1593 O O . ILE A 1 206 ? 7.222 -4.096 19.878 1.00 88.81 206 ILE A O 1
ATOM 1597 N N . ASP A 1 207 ? 5.824 -5.807 19.463 1.00 87.75 207 ASP A N 1
ATOM 1598 C CA . ASP A 1 207 ? 6.856 -6.841 19.581 1.00 87.75 207 ASP A CA 1
ATOM 1599 C C . ASP A 1 207 ? 7.770 -6.894 18.344 1.00 87.75 207 ASP A C 1
ATOM 1601 O O . ASP A 1 207 ? 7.488 -6.298 17.301 1.00 87.75 207 ASP A O 1
ATOM 1605 N N . SER A 1 208 ? 8.905 -7.584 18.489 1.00 87.12 208 SER A N 1
ATOM 1606 C CA . SER A 1 208 ? 9.926 -7.703 17.443 1.00 87.12 208 SER A CA 1
ATOM 1607 C C . SER A 1 208 ? 9.415 -8.383 16.180 1.00 87.12 208 SER A C 1
ATOM 1609 O O . SER A 1 208 ? 9.822 -7.997 15.087 1.00 87.12 208 SER A O 1
ATOM 1611 N N . ASP A 1 209 ? 8.530 -9.367 16.322 1.00 86.00 209 ASP A N 1
ATOM 1612 C CA . ASP A 1 209 ? 8.016 -10.145 15.196 1.00 86.00 209 ASP A CA 1
ATOM 1613 C C . ASP A 1 209 ? 7.093 -9.266 14.349 1.00 86.00 209 ASP A C 1
ATOM 1615 O O . ASP A 1 209 ? 7.270 -9.139 13.138 1.00 86.00 209 ASP A O 1
ATOM 1619 N N . THR A 1 210 ? 6.180 -8.542 14.998 1.00 85.25 210 THR A N 1
ATOM 1620 C CA . THR A 1 210 ? 5.311 -7.551 14.354 1.00 85.25 210 THR A CA 1
ATOM 1621 C C . THR A 1 210 ? 6.132 -6.449 13.686 1.00 85.25 210 THR A C 1
ATOM 1623 O O . THR A 1 210 ? 5.848 -6.077 12.548 1.00 85.25 210 THR A O 1
ATOM 1626 N N . LEU A 1 211 ? 7.181 -5.948 14.351 1.00 87.31 211 LEU A N 1
ATOM 1627 C CA . LEU A 1 211 ? 8.095 -4.960 13.771 1.00 87.31 211 LEU A CA 1
ATOM 1628 C C . LEU A 1 211 ? 8.767 -5.495 12.497 1.00 87.31 211 LEU A C 1
ATOM 1630 O O . LEU A 1 211 ? 8.826 -4.785 11.496 1.00 87.31 211 LEU A O 1
ATOM 1634 N N . HIS A 1 212 ? 9.253 -6.737 12.527 1.00 86.12 212 HIS A N 1
ATOM 1635 C CA . HIS A 1 212 ? 9.908 -7.373 11.388 1.00 86.12 212 HIS A CA 1
ATOM 1636 C C . HIS A 1 212 ? 8.954 -7.537 10.198 1.00 86.12 212 HIS A C 1
ATOM 1638 O O . HIS A 1 212 ? 9.317 -7.212 9.067 1.00 86.12 212 HIS A O 1
ATOM 1644 N N . HIS A 1 213 ? 7.714 -7.966 10.442 1.00 84.69 213 HIS A N 1
ATOM 1645 C CA . HIS A 1 213 ? 6.713 -8.084 9.384 1.00 84.69 213 HIS A CA 1
ATOM 1646 C C . HIS A 1 213 ? 6.337 -6.726 8.788 1.00 84.69 213 HIS A C 1
ATOM 1648 O O . HIS A 1 213 ? 6.206 -6.609 7.574 1.00 84.69 213 HIS A O 1
ATOM 1654 N N . LEU A 1 214 ? 6.223 -5.689 9.615 1.00 87.88 214 LEU A N 1
ATOM 1655 C CA . LEU A 1 214 ? 5.901 -4.333 9.169 1.00 87.88 214 LEU A CA 1
ATOM 1656 C C . LEU A 1 214 ? 7.065 -3.587 8.517 1.00 87.88 214 LEU A C 1
ATOM 1658 O O . LEU A 1 214 ? 6.854 -2.497 7.982 1.00 87.88 214 LEU A O 1
ATOM 1662 N N . SER A 1 215 ? 8.275 -4.144 8.568 1.00 90.31 215 SER A N 1
ATOM 1663 C CA . SER A 1 215 ? 9.430 -3.539 7.925 1.00 90.31 215 SER A CA 1
ATOM 1664 C C . SER A 1 215 ? 9.270 -3.558 6.410 1.00 90.31 215 SER A C 1
ATOM 1666 O O . SER A 1 215 ? 8.872 -4.562 5.812 1.00 90.31 215 SER A O 1
ATOM 1668 N N . LEU A 1 216 ? 9.606 -2.430 5.789 1.00 93.62 216 LEU A N 1
ATOM 1669 C CA . LEU A 1 216 ? 9.605 -2.269 4.344 1.00 93.62 216 LEU A CA 1
ATOM 1670 C C . LEU A 1 216 ? 11.065 -2.102 3.902 1.00 93.62 216 LEU A C 1
ATOM 1672 O O . LEU A 1 216 ? 11.539 -0.972 3.769 1.00 93.62 216 LEU A O 1
ATOM 1676 N N . PRO A 1 217 ? 11.830 -3.191 3.732 1.00 93.75 217 PRO A N 1
ATOM 1677 C CA . PRO A 1 217 ? 13.216 -3.095 3.292 1.00 93.75 217 PRO A CA 1
ATOM 1678 C C . PRO A 1 217 ? 13.307 -2.594 1.840 1.00 93.75 217 PRO A C 1
ATOM 1680 O O . PRO A 1 217 ? 12.392 -2.822 1.043 1.00 93.75 217 PRO A O 1
ATOM 1683 N N . PRO A 1 218 ? 14.409 -1.920 1.458 1.00 95.25 218 PRO A N 1
ATOM 1684 C CA . PRO A 1 218 ? 14.696 -1.652 0.055 1.00 95.25 218 PRO A CA 1
ATOM 1685 C C . PRO A 1 218 ? 14.718 -2.943 -0.771 1.00 95.25 218 PRO A C 1
ATOM 1687 O O . PRO A 1 218 ? 15.045 -4.019 -0.266 1.00 95.25 218 PRO A O 1
ATOM 1690 N N . ALA A 1 219 ? 14.384 -2.813 -2.053 1.00 96.62 219 ALA A N 1
ATOM 1691 C CA . ALA A 1 219 ? 14.298 -3.929 -2.980 1.00 96.62 219 ALA A CA 1
ATOM 1692 C C . ALA A 1 219 ? 15.032 -3.639 -4.290 1.00 96.62 219 ALA A C 1
ATOM 1694 O O . ALA A 1 219 ? 15.224 -2.484 -4.680 1.00 96.62 219 ALA A O 1
ATOM 1695 N N . ARG A 1 220 ? 15.403 -4.714 -4.985 1.00 96.94 220 ARG A N 1
ATOM 1696 C CA . ARG A 1 220 ? 16.039 -4.714 -6.305 1.00 96.94 220 ARG A CA 1
ATOM 1697 C C . ARG A 1 220 ? 15.346 -5.732 -7.205 1.00 96.94 220 ARG A C 1
ATOM 1699 O O . ARG A 1 220 ? 15.083 -6.859 -6.78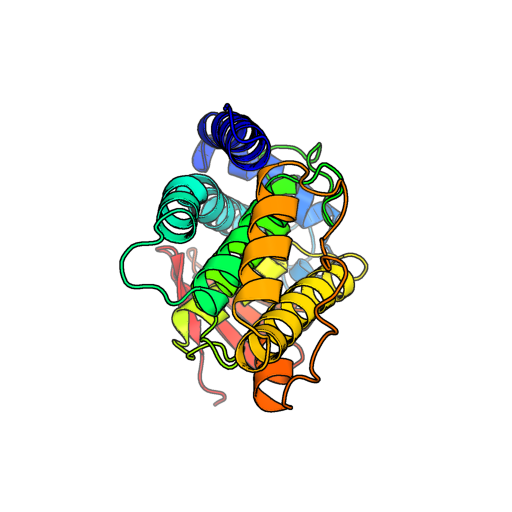4 1.00 96.94 220 ARG A O 1
ATOM 1706 N N . LEU A 1 221 ? 15.071 -5.349 -8.449 1.00 97.00 221 LEU A N 1
ATOM 1707 C CA . LEU A 1 221 ? 14.609 -6.277 -9.479 1.00 97.00 221 LEU A CA 1
ATOM 1708 C C . LEU A 1 221 ? 15.808 -7.015 -10.063 1.00 97.00 221 LEU A C 1
ATOM 1710 O O . LEU A 1 221 ? 16.622 -6.408 -10.748 1.00 97.00 221 LEU A O 1
ATOM 1714 N N . LEU A 1 222 ? 15.902 -8.315 -9.801 1.00 95.69 222 LEU A N 1
ATOM 1715 C CA . LEU A 1 222 ? 17.002 -9.146 -10.287 1.00 95.69 222 LEU A CA 1
ATOM 1716 C C . LEU A 1 222 ? 16.770 -9.615 -11.725 1.00 95.69 222 LEU A C 1
ATOM 1718 O O . LEU A 1 222 ? 17.698 -9.669 -12.524 1.00 95.69 222 LEU A O 1
ATOM 1722 N N . GLU A 1 223 ? 15.528 -9.974 -12.048 1.00 93.94 223 GLU A N 1
ATOM 1723 C CA . GLU A 1 223 ? 15.172 -10.585 -13.329 1.00 93.94 223 GLU A CA 1
ATOM 1724 C C . GLU A 1 223 ? 13.789 -10.109 -13.782 1.00 93.94 223 GLU A C 1
ATOM 1726 O O . GLU A 1 223 ? 12.873 -9.958 -12.968 1.00 93.94 223 GLU A O 1
ATOM 1731 N N . ALA A 1 224 ? 13.636 -9.918 -15.093 1.00 93.88 224 ALA A N 1
ATOM 1732 C CA . ALA A 1 224 ? 12.366 -9.636 -15.752 1.00 93.88 224 ALA A CA 1
ATOM 1733 C C . ALA A 1 224 ? 12.303 -10.410 -17.079 1.00 93.88 224 ALA A C 1
ATOM 1735 O O . ALA A 1 224 ? 12.793 -9.943 -18.108 1.00 93.88 224 ALA A O 1
ATOM 1736 N N . GLU A 1 225 ? 11.719 -11.609 -17.055 1.00 91.44 225 GLU A N 1
ATOM 1737 C CA . GLU A 1 225 ? 11.673 -12.515 -18.209 1.00 91.44 225 GLU A CA 1
ATOM 1738 C C . GLU A 1 225 ? 10.257 -13.055 -18.423 1.00 91.44 225 GLU A C 1
ATOM 1740 O O . GLU A 1 225 ? 9.599 -13.508 -17.488 1.00 91.44 225 GLU A O 1
ATOM 1745 N N . ALA A 1 226 ? 9.771 -12.999 -19.668 1.00 89.25 226 ALA A N 1
ATOM 1746 C CA . ALA A 1 226 ? 8.459 -13.522 -20.068 1.00 89.25 226 ALA A CA 1
ATOM 1747 C C . ALA A 1 226 ? 7.279 -13.057 -19.177 1.00 89.25 226 ALA A C 1
ATOM 1749 O O . ALA A 1 226 ? 6.311 -13.787 -18.975 1.00 89.25 226 ALA A O 1
ATOM 1750 N N . GLY A 1 227 ? 7.359 -11.836 -18.633 1.00 88.44 227 GLY A N 1
ATOM 1751 C CA . GLY A 1 227 ? 6.345 -11.259 -17.741 1.00 88.44 227 GLY A CA 1
ATOM 1752 C C . GLY A 1 227 ? 6.444 -11.699 -16.275 1.00 88.44 227 GLY A C 1
ATOM 1753 O O . GLY A 1 227 ? 5.675 -11.210 -15.448 1.00 88.44 227 GLY A O 1
ATOM 1754 N N . ALA A 1 228 ? 7.379 -12.586 -15.931 1.00 95.69 228 ALA A N 1
ATOM 1755 C CA . ALA A 1 228 ? 7.717 -12.897 -14.549 1.00 95.69 228 ALA A CA 1
ATOM 1756 C C . ALA A 1 228 ? 8.787 -11.933 -14.019 1.00 95.69 228 ALA A C 1
ATOM 1758 O O . ALA A 1 228 ? 9.672 -11.517 -14.770 1.00 95.69 228 ALA A O 1
ATOM 1759 N N . LEU A 1 229 ? 8.720 -11.619 -12.724 1.00 97.50 229 LEU A N 1
ATOM 1760 C CA . LEU A 1 229 ? 9.697 -10.775 -12.032 1.00 97.50 229 LEU A CA 1
ATOM 1761 C C . LEU A 1 229 ? 10.292 -11.521 -10.836 1.00 97.50 229 LEU A C 1
ATOM 1763 O O . LEU A 1 229 ? 9.557 -12.172 -10.087 1.00 97.50 229 LEU A O 1
ATOM 1767 N N . THR A 1 230 ? 11.599 -11.367 -10.631 1.00 97.38 230 THR A N 1
ATOM 1768 C CA . THR A 1 230 ? 12.300 -11.792 -9.410 1.00 97.38 230 THR A CA 1
ATOM 1769 C C . THR A 1 230 ? 12.756 -10.546 -8.655 1.00 97.38 230 THR A C 1
ATOM 1771 O O . THR A 1 230 ? 13.498 -9.726 -9.197 1.00 97.38 230 THR A O 1
ATOM 1774 N N . ILE A 1 231 ? 12.311 -10.398 -7.409 1.00 97.56 231 ILE A N 1
ATOM 1775 C CA . ILE A 1 231 ? 12.511 -9.208 -6.577 1.00 97.56 231 ILE A CA 1
ATOM 1776 C C . ILE A 1 231 ? 13.216 -9.632 -5.295 1.00 97.56 231 ILE A C 1
ATOM 1778 O O . ILE A 1 231 ? 12.667 -10.425 -4.533 1.00 97.56 231 ILE A O 1
ATOM 1782 N N . ALA A 1 232 ? 14.405 -9.094 -5.043 1.00 96.94 232 ALA A N 1
ATOM 1783 C CA . ALA A 1 232 ? 15.140 -9.334 -3.807 1.00 96.94 232 ALA A CA 1
ATOM 1784 C C . ALA A 1 232 ? 15.048 -8.122 -2.883 1.00 96.94 232 ALA A C 1
ATOM 1786 O O . ALA A 1 232 ? 15.273 -6.991 -3.315 1.00 96.94 232 ALA A O 1
ATOM 1787 N N . PHE A 1 233 ? 14.747 -8.380 -1.618 1.00 95.69 233 PHE A N 1
ATOM 1788 C CA . PHE A 1 233 ? 14.720 -7.396 -0.547 1.00 95.69 233 PHE A CA 1
ATOM 1789 C C . PHE A 1 233 ? 16.000 -7.486 0.289 1.00 95.69 233 PHE A C 1
ATOM 1791 O O . PHE A 1 233 ? 16.616 -8.547 0.405 1.00 95.69 233 PHE A O 1
ATOM 1798 N N . ASP A 1 234 ? 16.406 -6.369 0.889 1.00 94.69 234 ASP A N 1
ATOM 1799 C CA . ASP A 1 234 ? 17.653 -6.291 1.662 1.00 94.69 234 ASP A CA 1
ATOM 1800 C C . ASP A 1 234 ? 17.633 -7.100 2.972 1.00 94.69 234 ASP A C 1
ATOM 1802 O O . ASP A 1 234 ? 18.689 -7.363 3.545 1.00 94.69 234 ASP A O 1
ATOM 1806 N N . ASP A 1 235 ? 16.459 -7.542 3.429 1.00 91.81 235 ASP A N 1
ATOM 1807 C CA . ASP A 1 235 ? 16.316 -8.479 4.551 1.00 91.81 235 ASP A CA 1
ATOM 1808 C C . ASP A 1 235 ? 16.503 -9.955 4.144 1.00 91.81 235 ASP A C 1
ATOM 1810 O O . ASP A 1 235 ? 16.404 -10.848 4.983 1.00 91.81 235 ASP A O 1
ATOM 1814 N N . GLY A 1 236 ? 16.803 -10.216 2.867 1.00 92.25 236 GLY A N 1
ATOM 1815 C CA . GLY A 1 236 ? 17.052 -11.546 2.315 1.00 92.25 236 GLY A CA 1
ATOM 1816 C C . GLY A 1 236 ? 15.814 -12.231 1.733 1.00 92.25 236 GLY A C 1
ATOM 1817 O O . GLY A 1 236 ? 15.959 -13.273 1.084 1.00 92.25 236 GLY A O 1
ATOM 1818 N N . ILE A 1 237 ? 14.615 -11.665 1.901 1.00 91.62 237 ILE A N 1
ATOM 1819 C CA . ILE A 1 237 ? 13.398 -12.207 1.288 1.00 91.62 237 ILE A CA 1
ATOM 1820 C C . ILE A 1 237 ? 13.457 -12.000 -0.227 1.00 91.62 237 ILE A C 1
ATOM 1822 O O . ILE A 1 237 ? 13.848 -10.943 -0.722 1.00 91.62 237 ILE A O 1
ATOM 1826 N N . THR A 1 238 ? 13.050 -13.019 -0.985 1.00 95.06 238 THR A N 1
ATOM 1827 C CA . THR A 1 238 ? 12.915 -12.929 -2.442 1.00 95.06 238 THR A CA 1
ATOM 1828 C C . THR A 1 238 ? 11.484 -13.240 -2.846 1.00 95.06 238 THR A C 1
ATOM 1830 O O . THR A 1 238 ? 11.014 -14.361 -2.657 1.00 95.06 238 THR A O 1
ATOM 1833 N N . LEU A 1 239 ? 10.806 -12.264 -3.448 1.00 95.50 239 LEU A N 1
ATOM 1834 C CA . LEU A 1 239 ? 9.487 -12.457 -4.040 1.00 95.50 239 LEU A CA 1
ATOM 1835 C C . LEU A 1 239 ? 9.609 -12.752 -5.531 1.00 95.50 239 LEU A C 1
ATOM 1837 O O . LEU A 1 239 ? 10.400 -12.146 -6.257 1.00 95.50 239 LEU A O 1
ATOM 1841 N N . ARG A 1 240 ? 8.773 -13.671 -6.000 1.00 95.81 240 ARG A N 1
ATOM 1842 C CA . ARG A 1 240 ? 8.557 -13.953 -7.410 1.00 95.81 240 ARG A CA 1
ATOM 1843 C C . ARG A 1 240 ? 7.134 -13.569 -7.782 1.00 95.81 240 ARG A C 1
ATOM 1845 O O . ARG A 1 240 ? 6.187 -14.104 -7.210 1.00 95.81 240 ARG A O 1
ATOM 1852 N N . ARG A 1 241 ? 7.009 -12.702 -8.786 1.00 96.44 241 ARG A N 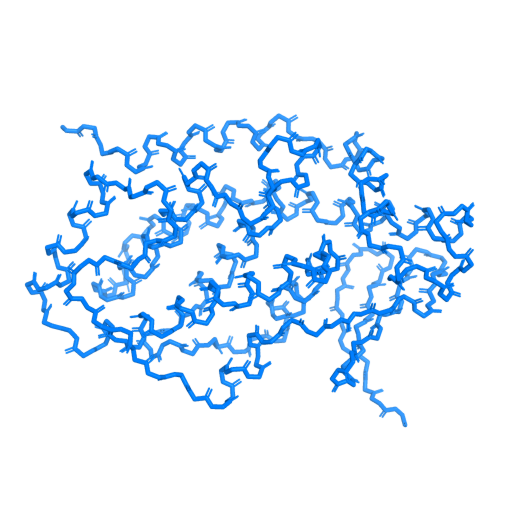1
ATOM 1853 C CA . ARG A 1 241 ? 5.745 -12.373 -9.451 1.00 96.44 241 ARG A CA 1
ATOM 1854 C C . ARG A 1 241 ? 5.627 -13.207 -10.720 1.00 96.44 241 ARG A C 1
ATOM 1856 O O . ARG A 1 241 ? 6.492 -13.122 -11.593 1.00 96.44 241 ARG A O 1
ATOM 1863 N N . SER A 1 242 ? 4.598 -14.042 -10.823 1.00 95.69 242 SER A N 1
ATOM 1864 C CA . SER A 1 242 ? 4.321 -14.844 -12.019 1.00 95.69 242 SER A CA 1
ATOM 1865 C C . SER A 1 242 ? 3.840 -13.953 -13.176 1.00 95.69 242 SER A C 1
ATOM 1867 O O . SER A 1 242 ? 3.431 -12.820 -12.933 1.00 95.69 242 SER A O 1
ATOM 1869 N N . PRO A 1 243 ? 3.805 -14.434 -14.434 1.00 93.31 243 PRO A N 1
ATOM 1870 C CA . PRO A 1 243 ? 3.240 -13.670 -15.549 1.00 93.31 243 PRO A CA 1
ATOM 1871 C C . PRO A 1 243 ? 1.779 -13.242 -1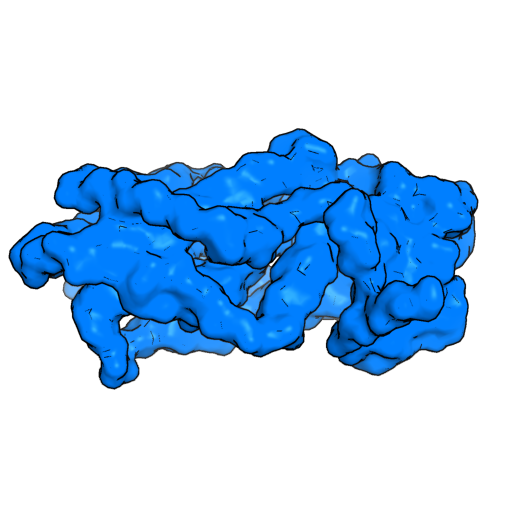5.345 1.00 93.31 243 PRO A C 1
ATOM 1873 O O . PRO A 1 243 ? 1.368 -12.216 -15.891 1.00 93.31 243 PRO A O 1
ATOM 1876 N N . THR A 1 244 ? 1.013 -13.982 -14.537 1.00 92.44 244 THR A N 1
ATOM 1877 C CA . THR A 1 244 ? -0.390 -13.683 -14.210 1.00 92.44 244 THR A CA 1
ATOM 1878 C C . THR A 1 244 ? -0.556 -12.711 -13.040 1.00 92.44 244 THR A C 1
ATOM 1880 O O . THR A 1 244 ? -1.678 -12.283 -12.792 1.00 92.44 244 THR A O 1
ATOM 1883 N N . GLY A 1 245 ? 0.531 -12.319 -12.364 1.00 91.50 245 GLY A N 1
ATOM 1884 C CA . GLY A 1 245 ? 0.500 -11.399 -11.219 1.00 91.50 245 GLY A CA 1
ATOM 1885 C C . GLY A 1 245 ? 0.484 -12.080 -9.851 1.00 91.50 245 GLY A C 1
ATOM 1886 O O . GLY A 1 245 ? 0.462 -11.397 -8.836 1.00 91.50 245 GLY A O 1
ATOM 1887 N N . GLU A 1 246 ? 0.533 -13.412 -9.796 1.00 93.62 246 GLU A N 1
ATOM 1888 C CA . GLU A 1 246 ? 0.595 -14.138 -8.524 1.00 93.62 246 GLU A CA 1
ATOM 1889 C C . GLU A 1 246 ? 1.952 -13.925 -7.847 1.00 93.62 246 GLU A C 1
ATOM 1891 O O . GLU A 1 246 ? 2.998 -14.004 -8.500 1.00 93.62 246 GLU A O 1
ATOM 1896 N N . LEU A 1 247 ? 1.933 -13.684 -6.536 1.00 94.06 247 LEU A N 1
ATOM 1897 C CA . LEU A 1 247 ? 3.126 -13.496 -5.716 1.00 94.06 247 LEU A CA 1
ATOM 1898 C C . LEU A 1 247 ? 3.443 -14.776 -4.943 1.00 94.06 247 LEU A C 1
ATOM 1900 O O . LEU A 1 247 ? 2.554 -15.435 -4.410 1.00 94.06 247 LEU A O 1
ATOM 1904 N N . SER A 1 248 ? 4.724 -15.119 -4.879 1.00 92.75 248 SER A N 1
ATOM 1905 C CA . SER A 1 248 ? 5.226 -16.246 -4.093 1.00 92.75 248 SER A CA 1
ATOM 1906 C C . SER A 1 248 ? 6.608 -15.932 -3.538 1.00 92.75 248 SER A C 1
ATOM 1908 O O . SER A 1 248 ? 7.392 -15.234 -4.183 1.00 92.75 248 SER A O 1
ATOM 1910 N N . GLU A 1 249 ? 6.934 -16.468 -2.368 1.00 90.00 249 GLU A N 1
ATOM 1911 C CA . GLU A 1 249 ? 8.289 -16.398 -1.831 1.00 90.00 249 GLU A CA 1
ATOM 1912 C C . GLU A 1 249 ? 9.160 -17.504 -2.424 1.00 90.00 249 GLU A C 1
ATOM 1914 O O . GLU A 1 249 ? 8.749 -18.662 -2.538 1.00 90.00 249 GLU A O 1
ATOM 1919 N N . ARG A 1 250 ? 10.386 -17.155 -2.814 1.00 79.50 250 ARG A N 1
ATOM 1920 C CA . ARG A 1 250 ? 11.378 -18.127 -3.265 1.00 79.50 250 ARG A CA 1
ATOM 1921 C C . ARG A 1 250 ? 12.225 -18.547 -2.069 1.00 79.50 250 ARG A C 1
ATOM 1923 O O . ARG A 1 250 ? 12.911 -17.713 -1.486 1.00 79.50 250 ARG A O 1
ATOM 1930 N N . ALA A 1 251 ? 12.229 -19.841 -1.751 1.00 59.16 251 ALA A N 1
ATOM 1931 C CA . ALA A 1 251 ? 13.165 -20.389 -0.774 1.00 59.16 251 ALA A CA 1
ATOM 1932 C C . ALA A 1 251 ? 14.610 -20.088 -1.213 1.00 59.16 251 ALA A C 1
ATOM 1934 O O . ALA A 1 251 ? 14.959 -20.308 -2.380 1.00 59.16 251 ALA A O 1
ATOM 1935 N N . GLN A 1 252 ? 15.432 -19.575 -0.294 1.00 54.59 252 GLN A N 1
ATOM 1936 C CA . GLN A 1 252 ? 16.869 -19.433 -0.526 1.00 54.59 252 GLN A CA 1
ATOM 1937 C C . GLN A 1 252 ? 17.455 -20.830 -0.786 1.00 54.59 252 GLN A C 1
ATOM 1939 O O . GLN A 1 252 ? 17.217 -21.755 -0.008 1.00 54.59 252 GLN A O 1
ATOM 1944 N N . ALA A 1 253 ? 18.128 -20.990 -1.928 1.00 44.59 253 ALA A N 1
ATOM 1945 C CA . ALA A 1 253 ? 18.795 -22.231 -2.324 1.00 44.59 253 ALA A CA 1
ATOM 1946 C C . ALA A 1 253 ? 20.144 -22.393 -1.616 1.00 44.59 253 ALA A C 1
ATOM 1948 O O . ALA A 1 253 ? 20.815 -21.357 -1.402 1.00 44.59 253 ALA A O 1
#